Protein AF-A0A7D9IQH2-F1 (afdb_monomer_lite)

Radius of gyration: 30.96 Å; chains: 1; bounding box: 76×68×111 Å

InterPro domains:
  IPR027954 Transcobalamin-like, C-terminal domain [PF14478] (59-134)
  IPR027954 Transcobalamin-like, C-terminal domain [PF14478] (191-266)
  IPR051588 Eukaryotic Cobalamin Transport [PTHR10559] (145-266)

Structure (mmCIF, N/CA/C/O backbone):
data_AF-A0A7D9IQH2-F1
#
_entry.id   AF-A0A7D9IQH2-F1
#
loop_
_atom_site.group_PDB
_atom_site.id
_atom_site.type_symbol
_atom_site.label_atom_id
_atom_site.label_alt_id
_atom_site.label_comp_id
_atom_site.label_asym_id
_atom_site.label_entity_id
_atom_site.label_seq_id
_atom_site.pdbx_PDB_ins_code
_atom_site.Cartn_x
_atom_site.Cartn_y
_atom_site.Cartn_z
_atom_site.occupancy
_atom_site.B_iso_or_equiv
_atom_site.auth_seq_id
_atom_site.auth_comp_id
_atom_site.auth_asym_id
_atom_site.auth_atom_id
_atom_site.pdbx_PDB_model_num
ATOM 1 N N . MET A 1 1 ? 39.995 43.376 73.981 1.00 44.28 1 MET A N 1
ATOM 2 C CA . MET A 1 1 ? 39.289 42.093 73.778 1.00 44.28 1 MET A CA 1
ATOM 3 C C . MET A 1 1 ? 38.098 42.362 72.863 1.00 44.28 1 MET A C 1
ATOM 5 O O . MET A 1 1 ? 37.249 43.165 73.225 1.00 44.28 1 MET A O 1
ATOM 9 N N . ALA A 1 2 ? 38.144 41.826 71.637 1.00 37.28 2 ALA A N 1
ATOM 10 C CA . ALA A 1 2 ? 37.162 41.983 70.547 1.00 37.28 2 ALA A CA 1
ATOM 11 C C . ALA A 1 2 ? 35.826 41.285 70.897 1.00 37.28 2 ALA A C 1
ATOM 13 O O . ALA A 1 2 ? 35.859 40.280 71.597 1.00 37.28 2 ALA A O 1
ATOM 14 N N . LYS A 1 3 ? 34.634 41.872 70.689 1.00 41.22 3 LYS A N 1
ATOM 15 C CA . LYS A 1 3 ? 33.824 42.106 69.461 1.00 41.22 3 LYS A CA 1
ATOM 16 C C . LYS A 1 3 ? 33.325 40.842 68.719 1.00 41.22 3 LYS A C 1
ATOM 18 O O . LYS A 1 3 ? 34.109 40.172 68.069 1.00 41.22 3 LYS A O 1
ATOM 23 N N . SER A 1 4 ? 32.002 40.630 68.849 1.00 44.22 4 SER A N 1
ATOM 24 C CA . SER A 1 4 ? 30.951 40.201 67.888 1.00 44.22 4 SER A CA 1
ATOM 25 C C . SER A 1 4 ? 31.211 39.149 66.800 1.00 44.22 4 SER A C 1
ATOM 27 O O . SER A 1 4 ? 32.075 39.366 65.965 1.00 44.22 4 SER A O 1
ATOM 29 N N . GLU A 1 5 ? 30.310 38.151 66.746 1.00 37.28 5 GLU A N 1
ATOM 30 C CA . GLU A 1 5 ? 29.741 37.376 65.604 1.00 37.28 5 GLU A CA 1
ATOM 31 C C . GLU A 1 5 ? 29.365 35.980 66.161 1.00 37.28 5 GLU A C 1
ATOM 33 O O . GLU A 1 5 ? 30.157 35.359 66.852 1.00 37.28 5 GLU A O 1
ATOM 38 N N . ASN A 1 6 ? 28.149 35.439 66.074 1.00 41.62 6 ASN A N 1
ATOM 39 C CA . ASN A 1 6 ? 27.449 35.064 64.855 1.00 41.62 6 ASN A CA 1
ATOM 40 C C . ASN A 1 6 ? 25.979 34.737 65.173 1.00 41.62 6 ASN A C 1
ATOM 42 O O . ASN A 1 6 ? 25.667 33.723 65.798 1.00 41.62 6 ASN A O 1
ATOM 46 N N . ALA A 1 7 ? 25.070 35.573 64.679 1.00 44.59 7 ALA A N 1
ATOM 47 C CA . ALA A 1 7 ? 23.660 35.254 64.508 1.00 44.59 7 ALA A CA 1
ATOM 48 C C . ALA A 1 7 ? 23.471 34.735 63.075 1.00 44.59 7 ALA A C 1
ATOM 50 O O . ALA A 1 7 ? 23.099 35.499 62.192 1.00 44.59 7 ALA A O 1
ATOM 51 N N . PHE A 1 8 ? 23.806 33.466 62.811 1.00 39.75 8 PHE A N 1
ATOM 52 C CA . PHE A 1 8 ? 23.664 32.892 61.461 1.00 39.75 8 PHE A CA 1
ATOM 53 C C . PHE A 1 8 ? 23.517 31.360 61.425 1.00 39.75 8 PHE A C 1
ATOM 55 O O . PHE A 1 8 ? 24.049 30.705 60.538 1.00 39.75 8 PHE A O 1
ATOM 62 N N . GLN A 1 9 ? 22.796 30.761 62.380 1.00 41.97 9 GLN A N 1
ATOM 63 C CA . GLN A 1 9 ? 22.541 29.305 62.370 1.00 41.97 9 GLN A CA 1
ATOM 64 C C . GLN A 1 9 ? 21.083 28.905 62.665 1.00 41.97 9 GLN A C 1
ATOM 66 O O . GLN A 1 9 ? 20.793 27.751 62.940 1.00 41.97 9 GLN A O 1
ATOM 71 N N . PHE A 1 10 ? 20.127 29.838 62.560 1.00 40.41 10 PHE A N 1
ATOM 72 C CA . PHE A 1 10 ? 18.703 29.570 62.840 1.00 40.41 10 PHE A CA 1
ATOM 73 C C . PHE A 1 10 ? 17.799 29.513 61.596 1.00 40.41 10 PHE A C 1
ATOM 75 O O . PHE A 1 10 ? 16.581 29.668 61.692 1.00 40.41 10 PHE A O 1
ATOM 82 N N . ARG A 1 11 ? 18.365 29.304 60.399 1.00 44.88 11 ARG A N 1
ATOM 83 C CA . ARG A 1 11 ? 17.590 29.296 59.144 1.00 44.88 11 ARG A CA 1
ATOM 84 C C . ARG A 1 11 ? 18.019 28.203 58.157 1.00 44.88 11 ARG A C 1
ATOM 86 O O . ARG A 1 11 ? 18.013 28.438 56.955 1.00 44.88 11 ARG A O 1
ATOM 93 N N . GLN A 1 12 ? 18.372 27.014 58.653 1.00 38.72 12 GLN A N 1
ATOM 94 C CA . GLN A 1 12 ? 18.725 25.877 57.788 1.00 38.72 12 GLN A CA 1
ATOM 95 C C . GLN A 1 12 ? 18.122 24.524 58.217 1.00 38.72 12 GLN A C 1
ATOM 97 O O . GLN A 1 12 ? 18.611 23.485 57.803 1.00 38.72 12 GLN A O 1
ATOM 102 N N . GLU A 1 13 ? 17.020 24.515 58.980 1.00 41.81 13 GLU A N 1
ATOM 103 C CA . GLU A 1 13 ? 16.331 23.263 59.375 1.00 41.81 13 GLU A CA 1
ATOM 104 C C . GLU A 1 13 ? 14.818 23.229 59.068 1.00 41.81 13 GLU A C 1
ATOM 106 O O . GLU A 1 13 ? 14.126 22.276 59.408 1.00 41.81 13 GLU A O 1
ATOM 111 N N . ARG A 1 14 ? 14.273 24.222 58.346 1.00 42.12 14 ARG A N 1
ATOM 112 C CA . ARG A 1 14 ? 12.865 24.216 57.874 1.00 42.12 14 ARG A CA 1
ATOM 113 C C . ARG A 1 14 ? 12.694 24.131 56.352 1.00 42.12 14 ARG A C 1
ATOM 115 O O . ARG A 1 14 ? 11.636 24.470 55.839 1.00 42.12 14 ARG A O 1
ATOM 122 N N . SER A 1 15 ? 13.712 23.655 55.632 1.00 46.00 15 SER A N 1
ATOM 123 C CA . SER A 1 15 ? 13.652 23.451 54.171 1.00 46.00 15 SER A CA 1
ATOM 124 C C . SER A 1 15 ? 13.624 21.977 53.741 1.00 46.00 15 SER A C 1
ATOM 126 O O . SER A 1 15 ? 13.493 21.709 52.556 1.00 46.00 15 SER A O 1
ATOM 128 N N . LEU A 1 16 ? 13.731 21.015 54.664 1.00 44.81 16 LEU A N 1
ATOM 129 C CA . LEU A 1 16 ? 13.866 19.582 54.335 1.00 44.81 16 LEU A CA 1
ATOM 130 C C . LEU A 1 16 ? 12.646 18.724 54.719 1.00 44.81 16 LEU A C 1
ATOM 132 O O . LEU A 1 16 ? 12.705 17.500 54.664 1.00 44.81 16 LEU A O 1
ATOM 136 N N . ALA A 1 17 ? 11.520 19.356 55.068 1.00 47.72 17 ALA A N 1
ATOM 137 C CA . ALA A 1 17 ? 10.265 18.674 55.410 1.00 47.72 17 ALA A CA 1
ATOM 138 C C . ALA A 1 17 ? 9.058 19.139 54.567 1.00 47.72 17 ALA A C 1
ATOM 140 O O . ALA A 1 17 ? 7.918 18.972 54.985 1.00 47.72 17 ALA A O 1
ATOM 141 N N . SER A 1 18 ? 9.295 19.724 53.386 1.00 46.41 18 SER A N 1
ATOM 142 C CA . SER A 1 18 ? 8.233 20.151 52.451 1.00 46.41 18 SER A CA 1
ATOM 143 C C . SER A 1 18 ? 8.466 19.684 51.006 1.00 46.41 18 SER A C 1
ATOM 145 O O . SER A 1 18 ? 7.825 20.177 50.082 1.00 46.41 18 SER A O 1
ATOM 147 N N . GLU A 1 19 ? 9.358 18.717 50.797 1.00 46.12 19 GLU A N 1
ATOM 148 C CA . GLU A 1 19 ? 9.698 18.184 49.471 1.00 46.12 19 GLU A CA 1
ATOM 149 C C . GLU A 1 19 ? 9.591 16.652 49.470 1.00 46.12 19 GLU A C 1
ATOM 151 O O . GLU A 1 19 ? 10.491 15.930 49.054 1.00 46.12 19 GLU A O 1
ATOM 156 N N . LYS A 1 20 ? 8.490 16.136 50.033 1.00 45.53 20 LYS A N 1
ATOM 157 C CA . LYS A 1 20 ? 8.172 14.699 50.017 1.00 45.53 20 LYS A CA 1
ATOM 158 C C . LYS A 1 20 ? 6.761 14.332 49.558 1.00 45.53 20 LYS A C 1
ATOM 160 O O . LYS A 1 20 ? 6.502 13.147 49.428 1.00 45.53 20 LYS A O 1
ATOM 165 N N . ASP A 1 21 ? 5.907 15.298 49.212 1.00 46.19 21 ASP A N 1
ATOM 166 C CA . ASP A 1 21 ? 4.509 15.025 48.822 1.00 46.19 21 ASP A CA 1
ATOM 167 C C . ASP A 1 21 ? 4.052 15.790 47.564 1.00 46.19 21 ASP A C 1
ATOM 169 O O . ASP A 1 21 ? 2.903 16.212 47.442 1.00 46.19 21 ASP A O 1
ATOM 173 N N . PHE A 1 22 ? 4.945 15.964 46.583 1.00 46.47 22 PHE A N 1
ATOM 174 C CA . PHE A 1 22 ? 4.561 16.459 45.252 1.00 46.47 22 PHE A CA 1
ATOM 175 C C . PHE A 1 22 ? 5.116 15.606 44.103 1.00 46.47 22 PHE A C 1
ATOM 177 O O . PHE A 1 22 ? 5.412 16.098 43.022 1.00 46.47 22 PHE A O 1
ATOM 184 N N . THR A 1 23 ? 5.192 14.288 44.283 1.00 49.34 23 THR A N 1
ATOM 185 C CA . THR A 1 23 ? 5.115 13.349 43.153 1.00 49.34 23 THR A CA 1
ATOM 186 C C . THR A 1 23 ? 3.658 12.939 42.984 1.00 49.34 23 THR A C 1
ATOM 188 O O . THR A 1 23 ? 3.245 11.811 43.235 1.00 49.34 23 THR A O 1
ATOM 191 N N . ARG A 1 24 ? 2.850 13.923 42.569 1.00 46.97 24 ARG A N 1
ATOM 192 C CA . ARG A 1 24 ? 1.512 13.720 42.014 1.00 46.97 24 ARG A CA 1
ATOM 193 C C . ARG A 1 24 ? 1.624 12.602 40.980 1.00 46.97 24 ARG A C 1
ATOM 195 O O . ARG A 1 24 ? 2.337 12.771 39.994 1.00 46.97 24 ARG A O 1
ATOM 202 N N . GLY A 1 25 ? 0.984 11.469 41.267 1.00 46.41 25 GLY A N 1
ATOM 203 C CA . GLY A 1 25 ? 1.066 10.243 40.484 1.00 46.41 25 GLY A CA 1
ATOM 204 C C . GLY A 1 25 ? 0.942 10.530 38.996 1.00 46.41 25 GLY A C 1
ATOM 205 O O . GLY A 1 25 ? -0.143 10.823 38.494 1.00 46.41 25 GLY A O 1
ATOM 206 N N . VAL A 1 26 ? 2.068 10.457 38.290 1.00 51.50 26 VAL A N 1
ATOM 207 C CA . VAL A 1 26 ? 2.051 10.290 36.846 1.00 51.50 26 VAL A CA 1
ATOM 208 C C . VAL A 1 26 ? 1.492 8.891 36.669 1.00 51.50 26 VAL A C 1
ATOM 210 O O . VAL A 1 26 ? 2.203 7.911 36.883 1.00 51.50 26 VAL A O 1
ATOM 213 N N . ASN A 1 27 ? 0.187 8.804 36.404 1.00 55.56 27 ASN A N 1
ATOM 214 C CA . ASN A 1 27 ? -0.446 7.588 35.919 1.00 55.56 27 ASN A CA 1
ATOM 215 C C . ASN A 1 27 ? 0.385 7.144 34.717 1.00 55.56 27 ASN A C 1
ATOM 217 O O . ASN A 1 27 ? 0.272 7.716 33.635 1.00 55.56 27 ASN A O 1
ATOM 221 N N . SER A 1 28 ? 1.289 6.190 34.938 1.00 62.97 28 SER A N 1
ATOM 222 C CA . SER A 1 28 ? 2.002 5.524 33.865 1.00 62.97 28 SER A CA 1
ATOM 223 C C . SER A 1 28 ? 0.922 4.829 33.057 1.00 62.97 28 SER A C 1
ATOM 225 O O . SER A 1 28 ? 0.328 3.853 33.515 1.00 62.97 28 SER A O 1
ATOM 227 N N . THR A 1 29 ? 0.565 5.412 31.914 1.00 79.50 29 THR A N 1
ATOM 228 C CA . THR A 1 29 ? -0.426 4.813 31.034 1.00 79.50 29 THR A CA 1
ATOM 229 C C . THR A 1 29 ? 0.142 3.475 30.594 1.00 79.50 29 THR A C 1
ATOM 231 O O . THR A 1 29 ? 1.152 3.437 29.890 1.00 79.50 29 THR A O 1
ATOM 234 N N . ALA A 1 30 ? -0.462 2.384 31.068 1.00 93.06 30 ALA A N 1
ATOM 235 C CA . ALA A 1 30 ? -0.021 1.039 30.731 1.00 93.06 30 ALA A CA 1
ATOM 236 C C . ALA A 1 30 ? 0.066 0.907 29.206 1.00 93.06 30 ALA A C 1
ATOM 238 O O . ALA A 1 30 ? -0.854 1.321 28.502 1.00 93.06 30 ALA A O 1
ATOM 239 N N . LEU A 1 31 ? 1.175 0.375 28.697 1.00 96.75 31 LEU A N 1
ATOM 240 C CA . LEU A 1 31 ? 1.322 0.099 27.273 1.00 96.75 31 LEU A CA 1
ATOM 241 C C . LEU A 1 31 ? 0.683 -1.250 26.943 1.00 96.75 31 LEU A C 1
ATOM 243 O O . LEU A 1 31 ? 0.743 -2.187 27.739 1.00 96.75 31 LEU A O 1
ATOM 247 N N . ILE A 1 32 ? 0.101 -1.341 25.755 1.00 97.81 32 ILE A N 1
ATOM 248 C CA . ILE A 1 32 ? -0.481 -2.555 25.193 1.00 97.81 32 ILE A CA 1
ATOM 249 C C . ILE A 1 32 ? 0.140 -2.820 23.821 1.00 97.81 32 ILE A C 1
ATOM 251 O O . ILE A 1 32 ? 0.474 -1.880 23.103 1.00 97.81 32 ILE A O 1
ATOM 255 N N . SER A 1 33 ? 0.290 -4.091 23.465 1.00 98.12 33 SER A N 1
ATOM 256 C CA . SER A 1 33 ? 0.728 -4.544 22.145 1.00 98.12 33 SER A CA 1
ATOM 257 C C . SER A 1 33 ? -0.453 -5.146 21.392 1.00 98.12 33 SER A C 1
ATOM 259 O O . SER A 1 33 ? -1.168 -5.976 21.947 1.00 98.12 33 SER A O 1
ATOM 261 N N . VAL A 1 34 ? -0.667 -4.724 20.149 1.00 98.50 34 VAL A N 1
ATOM 262 C CA . VAL A 1 34 ? -1.773 -5.164 19.285 1.00 98.50 34 VAL A CA 1
ATOM 263 C C . VAL A 1 34 ? -1.201 -5.579 17.935 1.00 98.50 34 VAL A C 1
ATOM 265 O O . VAL A 1 34 ? -0.335 -4.891 17.390 1.00 98.50 34 VAL A O 1
ATOM 268 N N . SER A 1 35 ? -1.686 -6.692 17.385 1.00 98.38 35 SER A N 1
ATOM 269 C CA . SER A 1 35 ? -1.325 -7.139 16.036 1.00 98.38 35 SER A CA 1
ATOM 270 C C . SER A 1 35 ? -2.340 -6.614 15.025 1.00 98.38 35 SER A C 1
ATOM 272 O O . SER A 1 35 ? -3.534 -6.857 15.178 1.00 98.38 35 SER A O 1
ATOM 274 N N . ILE A 1 36 ? -1.894 -5.898 13.995 1.00 98.31 36 ILE A N 1
ATOM 275 C CA . ILE A 1 36 ? -2.744 -5.397 12.914 1.00 98.31 36 ILE A CA 1
ATOM 276 C C . ILE A 1 36 ? -2.498 -6.238 11.665 1.00 98.31 36 ILE A C 1
ATOM 278 O O . ILE A 1 36 ? -1.353 -6.475 11.282 1.00 98.31 36 ILE A O 1
ATOM 282 N N . GLN A 1 37 ? -3.582 -6.682 11.037 1.00 97.38 37 GLN A N 1
ATOM 283 C CA . GLN A 1 37 ? -3.588 -7.552 9.865 1.00 97.38 37 GLN A CA 1
ATOM 284 C C . GLN A 1 37 ? -4.471 -6.957 8.770 1.00 97.38 37 GLN A C 1
ATOM 286 O O . GLN A 1 37 ? -5.525 -6.386 9.063 1.00 97.38 37 GLN A O 1
ATOM 291 N N . LEU A 1 38 ? -4.071 -7.142 7.513 1.00 95.62 38 LEU A N 1
ATOM 292 C CA . LEU A 1 38 ? -4.911 -6.873 6.347 1.00 95.62 38 LEU A CA 1
ATOM 293 C C . LEU A 1 38 ? -5.319 -8.192 5.698 1.00 95.62 38 LEU A C 1
ATOM 295 O O . LEU A 1 38 ? -4.519 -9.122 5.630 1.00 95.62 38 LEU A O 1
ATOM 299 N N . ARG A 1 39 ? -6.549 -8.253 5.194 1.00 94.06 39 ARG A N 1
ATOM 300 C CA . ARG A 1 39 ? -7.052 -9.370 4.394 1.00 94.06 39 ARG A CA 1
ATOM 301 C C . ARG A 1 39 ? -7.836 -8.844 3.203 1.00 94.06 39 ARG A C 1
ATOM 303 O O . ARG A 1 39 ? -8.631 -7.920 3.353 1.00 94.06 39 ARG A O 1
ATOM 310 N N . PHE A 1 40 ? -7.645 -9.468 2.049 1.00 92.06 40 PHE A N 1
ATOM 311 C CA . PHE A 1 40 ? -8.340 -9.121 0.814 1.00 92.06 40 PHE A CA 1
ATOM 312 C C . PHE A 1 40 ? -8.981 -10.381 0.241 1.00 92.06 40 PHE A C 1
ATOM 314 O O . PHE A 1 40 ? -8.282 -11.370 0.042 1.00 92.06 40 PHE A O 1
ATOM 321 N N . THR A 1 41 ? -10.294 -10.371 0.009 1.00 87.06 41 THR A N 1
ATOM 322 C CA . THR A 1 41 ? -11.016 -11.560 -0.487 1.00 87.06 41 THR A CA 1
ATOM 323 C C . THR A 1 41 ? -11.103 -11.635 -2.015 1.00 87.06 41 THR A C 1
ATOM 325 O O . THR A 1 41 ? -11.667 -12.584 -2.545 1.00 87.06 41 THR A O 1
ATOM 328 N N . ASP A 1 42 ? -10.633 -10.616 -2.734 1.00 79.81 42 ASP A N 1
ATOM 329 C CA . ASP A 1 42 ? -10.672 -10.518 -4.200 1.00 79.81 42 ASP A CA 1
ATOM 330 C C . ASP A 1 42 ? -9.310 -10.748 -4.875 1.00 79.81 42 ASP A C 1
ATOM 332 O O . ASP A 1 42 ? -9.240 -10.815 -6.102 1.00 79.81 42 ASP A O 1
ATOM 336 N N . PHE A 1 43 ? -8.238 -10.915 -4.098 1.00 75.25 43 PHE A N 1
ATOM 337 C CA . PHE A 1 43 ? -6.911 -11.249 -4.613 1.00 75.25 43 PHE A CA 1
ATOM 338 C C . PHE A 1 43 ? -6.666 -12.755 -4.536 1.00 75.25 43 PHE A C 1
ATOM 340 O O . PHE A 1 43 ? -7.138 -13.442 -3.632 1.00 75.25 43 PHE A O 1
ATOM 347 N N . THR A 1 44 ? -5.867 -13.279 -5.468 1.00 69.31 44 THR A N 1
ATOM 348 C CA . THR A 1 44 ? -5.538 -14.713 -5.537 1.00 69.31 44 THR A CA 1
ATOM 349 C C . THR A 1 44 ? -4.749 -15.217 -4.327 1.00 69.31 44 THR A C 1
ATOM 351 O O . THR A 1 44 ? -4.626 -16.425 -4.138 1.00 69.31 44 THR A O 1
ATOM 354 N N . ASN A 1 45 ? -4.192 -14.311 -3.522 1.00 69.25 45 ASN A N 1
ATOM 355 C CA . ASN A 1 45 ? -3.448 -14.629 -2.317 1.00 69.25 45 ASN A CA 1
ATOM 356 C C . ASN A 1 45 ? -3.963 -13.754 -1.160 1.00 69.25 45 ASN A C 1
ATOM 358 O O . ASN A 1 45 ? -3.680 -12.565 -1.087 1.00 69.25 45 ASN A O 1
ATOM 362 N N . GLU A 1 46 ? -4.765 -14.328 -0.262 1.00 66.19 46 GLU A N 1
ATOM 363 C CA . GLU A 1 46 ? -5.484 -13.547 0.760 1.00 66.19 46 GLU A CA 1
ATOM 364 C C . GLU A 1 46 ? -4.585 -13.025 1.905 1.00 66.19 46 GLU A C 1
ATOM 366 O O . GLU A 1 46 ? -5.027 -12.176 2.680 1.00 66.19 46 GLU A O 1
ATOM 371 N N . ASN A 1 47 ? -3.333 -13.500 2.015 1.00 65.31 47 ASN A N 1
ATOM 372 C CA . ASN A 1 47 ? -2.428 -13.248 3.151 1.00 65.31 47 ASN A CA 1
ATOM 373 C C . ASN A 1 47 ? -1.043 -12.722 2.728 1.00 65.31 47 ASN A C 1
ATOM 375 O O . ASN A 1 47 ? -0.019 -13.150 3.260 1.00 65.31 47 ASN A O 1
ATOM 379 N N . VAL A 1 48 ? -0.984 -11.815 1.751 1.00 78.44 48 VAL A N 1
ATOM 380 C CA . VAL A 1 48 ? 0.313 -11.363 1.204 1.00 78.44 48 VAL A CA 1
ATOM 381 C C . VAL A 1 48 ? 0.986 -10.270 2.025 1.00 78.44 48 VAL A C 1
ATOM 383 O O . VAL A 1 48 ? 2.197 -10.086 1.939 1.00 78.44 48 VAL A O 1
ATOM 386 N N . ILE A 1 49 ? 0.218 -9.540 2.835 1.00 90.56 49 ILE A N 1
ATOM 387 C CA . ILE A 1 49 ? 0.734 -8.406 3.600 1.00 90.56 49 ILE A CA 1
ATOM 388 C C . ILE A 1 49 ? 1.117 -8.866 5.007 1.00 90.56 49 ILE A C 1
ATOM 390 O O . ILE A 1 49 ? 0.245 -9.327 5.748 1.00 90.56 49 ILE A O 1
ATOM 394 N N . PRO A 1 50 ? 2.388 -8.709 5.423 1.00 92.06 50 PRO A N 1
ATOM 395 C CA . PRO A 1 50 ? 2.802 -9.072 6.770 1.00 92.06 50 PRO A CA 1
ATOM 396 C C . PRO A 1 50 ? 2.017 -8.303 7.838 1.00 92.06 50 PRO A C 1
ATOM 398 O O . PRO A 1 50 ? 1.806 -7.088 7.725 1.00 92.06 50 PRO A O 1
ATOM 401 N N . ALA A 1 51 ? 1.620 -9.013 8.894 1.00 95.12 51 ALA A N 1
ATOM 402 C CA . ALA A 1 51 ? 1.057 -8.404 10.092 1.00 95.12 51 ALA A CA 1
ATOM 403 C C . ALA A 1 51 ? 2.076 -7.458 10.747 1.00 95.12 51 ALA A C 1
ATOM 405 O O . ALA A 1 51 ? 3.280 -7.724 10.733 1.00 95.12 51 ALA A O 1
ATOM 406 N N . VAL A 1 52 ? 1.592 -6.379 11.356 1.00 95.81 52 VAL A N 1
ATOM 407 C CA . VAL A 1 52 ? 2.425 -5.417 12.087 1.00 95.81 52 VAL A CA 1
ATOM 408 C C . VAL A 1 52 ? 2.028 -5.434 13.556 1.00 95.81 52 VAL A C 1
ATOM 410 O O . VAL A 1 52 ? 0.848 -5.348 13.876 1.00 95.81 52 VAL A O 1
ATOM 413 N N . ASN A 1 53 ? 3.004 -5.527 14.458 1.00 97.44 53 ASN A N 1
ATOM 414 C CA . ASN A 1 53 ? 2.758 -5.447 15.897 1.00 97.44 53 ASN A CA 1
ATOM 415 C C . ASN A 1 53 ? 3.088 -4.036 16.388 1.00 97.44 53 ASN A C 1
ATOM 417 O O . ASN A 1 53 ? 4.215 -3.567 16.226 1.00 97.44 53 ASN A O 1
ATOM 421 N N . ILE A 1 54 ? 2.108 -3.365 16.988 1.00 98.06 54 ILE A N 1
ATOM 422 C CA . ILE A 1 54 ? 2.231 -1.989 17.471 1.00 98.06 54 ILE A CA 1
ATOM 423 C C . ILE A 1 54 ? 2.057 -1.965 18.982 1.00 98.06 54 ILE A C 1
ATOM 425 O O . ILE A 1 54 ? 1.079 -2.493 19.507 1.00 98.06 54 ILE A O 1
ATOM 429 N N . THR A 1 55 ? 2.981 -1.289 19.663 1.00 97.88 55 THR A N 1
ATOM 430 C CA . THR A 1 55 ? 2.885 -0.998 21.094 1.00 97.88 55 THR A CA 1
ATOM 431 C C . THR A 1 55 ? 2.450 0.450 21.286 1.00 97.88 55 THR A C 1
ATOM 433 O O . THR A 1 55 ? 3.146 1.359 20.839 1.00 97.88 55 THR A O 1
ATOM 436 N N . ALA A 1 56 ? 1.331 0.673 21.972 1.00 97.19 56 ALA A N 1
ATOM 437 C CA . ALA A 1 56 ? 0.786 2.003 22.239 1.00 97.19 56 ALA A CA 1
ATOM 438 C C . ALA A 1 56 ? 0.172 2.091 23.644 1.00 97.19 56 ALA A C 1
ATOM 440 O O . ALA A 1 56 ? 0.072 1.097 24.359 1.00 97.19 56 ALA A O 1
ATOM 441 N N . ALA A 1 57 ? -0.230 3.290 24.061 1.00 97.31 57 ALA A N 1
ATOM 442 C CA . ALA A 1 57 ? -0.898 3.499 25.342 1.00 97.31 57 ALA A CA 1
ATOM 443 C C . ALA A 1 57 ? -2.255 2.775 25.402 1.00 97.31 57 ALA A C 1
ATOM 445 O O . ALA A 1 57 ? -2.996 2.747 24.418 1.00 97.31 57 ALA A O 1
ATOM 446 N N . ASN A 1 58 ? -2.618 2.234 26.564 1.00 96.88 58 ASN A N 1
ATOM 447 C CA . ASN A 1 58 ? -3.960 1.713 26.792 1.00 96.88 58 ASN A CA 1
ATOM 448 C C . ASN A 1 58 ? -5.004 2.820 26.550 1.00 96.88 58 ASN A C 1
ATOM 450 O O . ASN A 1 58 ? -4.787 3.974 26.924 1.00 96.88 58 ASN A O 1
ATOM 454 N N . GLY A 1 59 ? -6.119 2.472 25.907 1.00 96.94 59 GLY A N 1
ATOM 455 C CA . GLY A 1 59 ? -7.114 3.431 25.417 1.00 96.94 59 GLY A CA 1
ATOM 456 C C . GLY A 1 59 ? -6.885 3.920 23.980 1.00 96.94 59 GLY A C 1
ATOM 457 O O . GLY A 1 59 ? -7.714 4.670 23.472 1.00 96.94 59 GLY A O 1
ATOM 458 N N . THR A 1 60 ? -5.803 3.498 23.313 1.00 98.19 60 THR A N 1
ATOM 459 C CA . THR A 1 60 ? -5.576 3.774 21.880 1.00 98.19 60 THR A CA 1
ATOM 460 C C . THR A 1 60 ? -6.648 3.089 21.025 1.00 98.19 60 THR A C 1
ATOM 462 O O . THR A 1 60 ? -6.952 1.914 21.227 1.00 98.19 60 THR A O 1
ATOM 465 N N . THR A 1 61 ? -7.215 3.806 20.053 1.00 98.56 61 THR A N 1
ATOM 466 C CA . THR A 1 61 ? -8.284 3.291 19.180 1.00 98.56 61 THR A CA 1
ATOM 467 C C . THR A 1 61 ? -7.728 2.477 18.009 1.00 98.56 61 THR A C 1
ATOM 469 O O . THR A 1 61 ? -6.571 2.636 17.609 1.00 98.56 61 THR A O 1
ATOM 472 N N . ALA A 1 62 ? -8.555 1.634 17.387 1.00 98.56 62 ALA A N 1
ATOM 473 C CA . ALA A 1 62 ? -8.176 0.881 16.191 1.00 98.56 62 ALA A CA 1
ATOM 474 C C . ALA A 1 62 ? -7.737 1.795 15.034 1.00 98.56 62 ALA A C 1
ATOM 476 O O . ALA A 1 62 ? -6.814 1.453 14.295 1.00 98.56 62 ALA A O 1
ATOM 477 N N . PHE A 1 63 ? -8.338 2.983 14.906 1.00 98.62 63 PHE A N 1
ATOM 478 C CA . PHE A 1 63 ? -7.915 3.992 13.933 1.00 98.62 63 PHE A CA 1
ATOM 479 C C . PHE A 1 63 ? -6.484 4.490 14.186 1.00 98.62 63 PHE A C 1
ATOM 481 O O . PHE A 1 63 ? -5.694 4.642 13.254 1.00 98.62 63 PHE A O 1
ATOM 488 N N . GLN A 1 64 ? -6.122 4.724 15.447 1.00 98.44 64 GLN A N 1
ATOM 489 C CA . GLN A 1 64 ? -4.772 5.149 15.823 1.00 98.44 64 GLN A CA 1
ATOM 490 C C . GLN A 1 64 ? -3.746 4.022 15.648 1.00 98.44 64 GLN A C 1
ATOM 492 O O . GLN A 1 64 ? -2.631 4.284 15.197 1.00 98.44 64 GLN A O 1
ATOM 497 N N . PHE A 1 65 ? -4.114 2.773 15.948 1.00 98.56 65 PHE A N 1
ATOM 498 C CA . PHE A 1 65 ? -3.272 1.610 15.653 1.00 98.56 65 PHE A CA 1
ATOM 499 C C . PHE A 1 65 ? -3.019 1.449 14.152 1.00 98.56 65 PHE A C 1
ATOM 501 O O . PHE A 1 65 ? -1.879 1.215 13.758 1.00 98.56 65 PHE A O 1
ATOM 508 N N . LEU A 1 66 ? -4.039 1.640 13.309 1.00 98.44 66 LEU A N 1
ATOM 509 C CA . LEU A 1 66 ? -3.882 1.604 11.852 1.00 98.44 66 LEU A CA 1
ATOM 510 C C . LEU A 1 66 ? -2.928 2.704 11.354 1.00 98.44 66 LEU A C 1
ATOM 512 O O . LEU A 1 66 ? -2.038 2.428 10.552 1.00 98.44 66 LEU A O 1
ATOM 516 N N . GLN A 1 67 ? -3.048 3.930 11.875 1.00 98.00 67 GLN A N 1
ATOM 517 C CA . GLN A 1 67 ? -2.121 5.023 11.552 1.00 98.00 67 GLN A CA 1
ATOM 518 C C . GLN A 1 67 ? -0.676 4.712 11.965 1.00 98.00 67 GLN A C 1
ATOM 520 O O . GLN A 1 67 ? 0.253 5.013 11.220 1.00 98.00 67 GLN A O 1
ATOM 525 N N . GLN A 1 68 ? -0.469 4.091 13.128 1.00 97.75 68 GLN A N 1
ATOM 526 C CA . GLN A 1 68 ? 0.863 3.674 13.578 1.00 97.75 68 GLN A CA 1
ATOM 527 C C . GLN A 1 68 ? 1.411 2.504 12.750 1.00 97.75 68 GLN A C 1
ATOM 529 O O . GLN A 1 68 ? 2.592 2.498 12.407 1.00 97.75 68 GLN A O 1
ATOM 534 N N . ALA A 1 69 ? 0.566 1.549 12.351 1.00 97.25 69 ALA A N 1
ATOM 535 C CA . ALA A 1 69 ? 0.950 0.479 11.432 1.00 97.25 69 ALA A CA 1
ATOM 536 C C . ALA A 1 69 ? 1.450 1.039 10.091 1.00 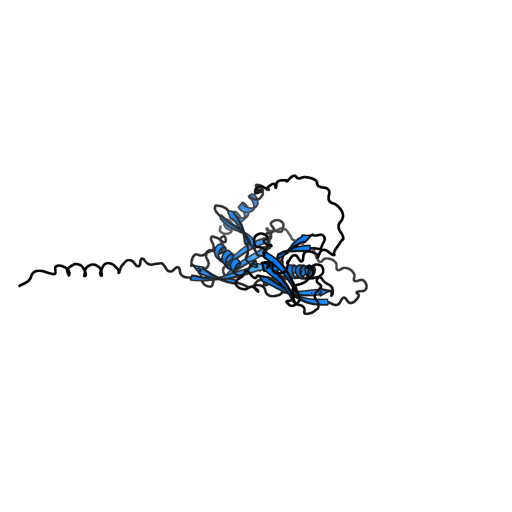97.25 69 ALA A C 1
ATOM 538 O O . ALA A 1 69 ? 2.465 0.574 9.569 1.00 97.25 69 ALA A O 1
ATOM 539 N N . ALA A 1 70 ? 0.818 2.105 9.590 1.00 96.19 70 ALA A N 1
ATOM 540 C CA . ALA A 1 70 ? 1.219 2.796 8.365 1.00 96.19 70 ALA A CA 1
ATOM 541 C C . ALA A 1 70 ? 2.600 3.468 8.434 1.00 96.19 70 ALA A C 1
ATOM 543 O O . ALA A 1 70 ? 3.179 3.764 7.392 1.00 96.19 70 ALA A O 1
ATOM 544 N N . GLN A 1 71 ? 3.142 3.699 9.635 1.00 94.25 71 GLN A N 1
ATOM 545 C CA . GLN A 1 71 ? 4.510 4.199 9.827 1.00 94.25 71 GLN A CA 1
ATOM 546 C C . GLN A 1 71 ? 5.555 3.082 9.713 1.00 94.25 71 GLN A C 1
ATOM 548 O O . GLN A 1 71 ? 6.722 3.354 9.440 1.00 94.25 71 GLN A O 1
ATOM 553 N N . GLN A 1 72 ? 5.153 1.825 9.916 1.00 93.19 72 GLN A N 1
ATOM 554 C CA . GLN A 1 72 ? 6.037 0.664 9.794 1.00 93.19 72 GLN A CA 1
ATOM 555 C C . GLN A 1 72 ? 5.922 -0.008 8.428 1.00 93.19 72 GLN A C 1
ATOM 557 O O . GLN A 1 72 ? 6.918 -0.512 7.915 1.00 93.19 72 GLN A O 1
ATOM 562 N N . ASN A 1 73 ? 4.726 -0.007 7.836 1.00 93.88 73 ASN A N 1
ATOM 563 C CA . ASN A 1 73 ? 4.460 -0.621 6.545 1.00 93.88 73 ASN A CA 1
ATOM 564 C C . ASN A 1 73 ? 3.543 0.269 5.687 1.00 93.88 73 ASN A C 1
ATOM 566 O O . ASN A 1 73 ? 2.393 0.488 6.075 1.00 93.88 73 ASN A O 1
ATOM 570 N N . PRO A 1 74 ? 3.999 0.734 4.506 1.00 93.31 74 PRO A N 1
ATOM 571 C CA . PRO A 1 74 ? 3.229 1.642 3.651 1.00 93.31 74 PRO A CA 1
ATOM 572 C C . PRO A 1 74 ? 1.885 1.064 3.200 1.00 93.31 74 PRO A C 1
ATOM 574 O O . PRO A 1 74 ? 0.940 1.812 2.986 1.00 93.31 74 PRO A O 1
ATOM 577 N N . CYS A 1 75 ? 1.745 -0.260 3.130 1.00 94.19 75 CYS A N 1
ATOM 578 C CA . CYS A 1 75 ? 0.479 -0.893 2.769 1.00 94.19 75 CYS A CA 1
ATOM 579 C C . CYS A 1 75 ? -0.637 -0.633 3.803 1.00 94.19 75 CYS A C 1
ATOM 581 O O . CYS A 1 75 ? -1.813 -0.701 3.472 1.00 94.19 75 CYS A O 1
ATOM 583 N N . TYR A 1 76 ? -0.312 -0.256 5.043 1.00 96.69 76 TYR A N 1
ATOM 584 C CA . TYR A 1 76 ? -1.319 0.126 6.043 1.00 96.69 76 TYR A CA 1
ATOM 585 C C . TYR A 1 76 ? -1.754 1.595 5.925 1.00 96.69 76 TYR A C 1
ATOM 587 O O . TYR A 1 76 ? -2.618 2.037 6.686 1.00 96.69 76 TYR A O 1
ATOM 595 N N . LEU A 1 77 ? -1.198 2.361 4.974 1.00 96.06 77 LEU A N 1
ATOM 596 C CA . LEU A 1 77 ? -1.715 3.688 4.649 1.00 96.06 77 LEU A CA 1
ATOM 597 C C . LEU A 1 77 ? -3.190 3.587 4.281 1.00 96.06 77 LEU A C 1
ATOM 599 O O . LEU A 1 77 ? -3.598 2.741 3.481 1.00 96.06 77 LEU A O 1
ATOM 603 N N . SER A 1 78 ? -3.978 4.479 4.876 1.00 97.12 78 SER A N 1
ATOM 604 C CA . SER A 1 78 ? -5.421 4.501 4.706 1.00 97.12 78 SER A CA 1
ATOM 605 C C . SER A 1 78 ? -5.938 5.889 4.358 1.00 97.12 78 SER A C 1
ATOM 607 O O . SER A 1 78 ? -5.348 6.910 4.712 1.00 97.12 78 SER A O 1
ATOM 609 N N . GLN A 1 79 ? -7.060 5.909 3.645 1.00 97.44 79 GLN A N 1
ATOM 610 C CA . GLN A 1 79 ? -7.878 7.099 3.435 1.00 97.44 79 GLN A CA 1
ATOM 611 C C . GLN A 1 79 ? -9.218 6.898 4.129 1.00 97.44 79 GLN A C 1
ATOM 613 O O . GLN A 1 79 ? -9.687 5.767 4.293 1.00 97.44 79 GLN A O 1
ATOM 618 N N . TYR A 1 80 ? -9.833 8.001 4.535 1.00 98.00 80 TYR A N 1
ATOM 619 C CA . TYR A 1 80 ? -11.069 7.971 5.292 1.00 98.00 80 TYR A CA 1
ATOM 620 C C . TYR A 1 80 ? -11.889 9.242 5.092 1.00 98.00 80 TYR A C 1
ATOM 622 O O . TYR A 1 80 ? -11.376 10.294 4.709 1.00 98.00 80 TYR A O 1
ATOM 630 N N . ILE A 1 81 ? -13.177 9.139 5.406 1.00 97.25 81 ILE A N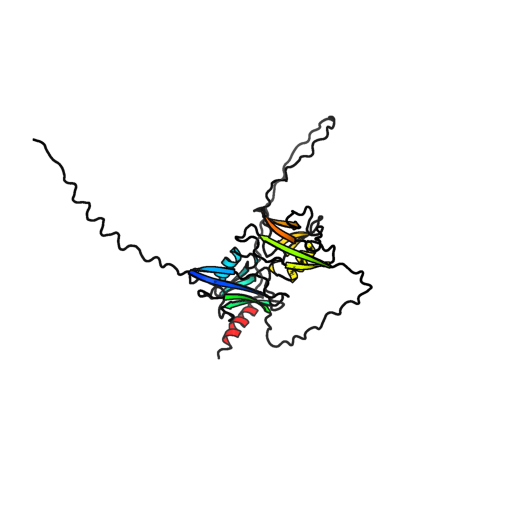 1
ATOM 631 C CA . ILE A 1 81 ? -14.104 10.266 5.507 1.00 97.25 81 ILE A CA 1
ATOM 632 C C . ILE A 1 81 ? -14.450 10.454 6.984 1.00 97.25 81 ILE A C 1
ATOM 634 O O . ILE A 1 81 ? -14.819 9.493 7.657 1.00 97.25 81 ILE A O 1
ATOM 638 N N . THR A 1 82 ? -14.350 11.681 7.494 1.00 97.44 82 THR A N 1
ATOM 639 C CA . THR A 1 82 ? -14.765 12.008 8.866 1.00 97.44 82 THR A CA 1
ATOM 640 C C . THR A 1 82 ? -16.232 12.424 8.889 1.00 97.44 82 THR A C 1
ATOM 642 O O . THR A 1 82 ? -16.624 13.398 8.245 1.00 97.44 82 THR A O 1
ATOM 645 N N . TYR A 1 83 ? -17.032 11.727 9.687 1.00 95.12 83 TYR A N 1
ATOM 646 C CA . TYR A 1 83 ? -18.412 12.081 9.986 1.00 95.12 83 TYR A CA 1
ATOM 647 C C . TYR A 1 83 ? -18.495 12.673 11.400 1.00 95.12 83 TYR A C 1
ATOM 649 O O . TYR A 1 83 ? -18.126 11.980 12.350 1.00 95.12 83 TYR A O 1
ATOM 657 N N . PRO A 1 84 ? -19.024 13.901 11.584 1.00 92.56 84 PRO A N 1
ATOM 658 C CA . PRO A 1 84 ? -18.982 14.612 12.868 1.00 92.56 84 PRO A CA 1
ATOM 659 C C . PRO A 1 84 ? -19.483 13.828 14.090 1.00 92.56 84 PRO A C 1
ATOM 661 O O . PRO A 1 84 ? -18.974 14.032 15.184 1.00 92.56 84 PRO A O 1
ATOM 664 N N . ASN A 1 85 ? -20.445 12.918 13.903 1.00 92.25 85 ASN A N 1
ATOM 665 C CA . ASN A 1 85 ? -21.066 12.153 14.992 1.00 92.25 85 ASN A CA 1
ATOM 666 C C . ASN A 1 85 ? -20.770 10.645 14.950 1.00 92.25 85 ASN A C 1
ATOM 668 O O . ASN A 1 85 ? -21.196 9.927 15.848 1.00 92.25 85 ASN A O 1
ATOM 672 N N . LEU A 1 86 ? -20.103 10.149 13.902 1.00 91.50 86 LEU A N 1
ATOM 673 C CA . LEU A 1 86 ? -19.860 8.711 13.702 1.00 91.50 86 LEU A CA 1
ATOM 674 C C . LEU A 1 86 ? -18.368 8.351 13.694 1.00 91.50 86 LEU A C 1
ATOM 676 O O . LEU A 1 86 ? -18.033 7.173 13.778 1.00 91.50 86 LEU A O 1
ATOM 680 N N . GLY A 1 87 ? -17.482 9.347 13.609 1.00 96.31 87 GLY A N 1
ATOM 681 C CA . GLY A 1 87 ? -16.040 9.142 13.510 1.00 96.31 87 GLY A CA 1
ATOM 682 C C . GLY A 1 87 ? -15.562 8.947 12.071 1.00 96.31 87 GLY A C 1
ATOM 683 O O . GLY A 1 87 ? -16.174 9.427 11.113 1.00 96.31 87 GLY A O 1
ATOM 684 N N . HIS A 1 88 ? -14.428 8.280 11.929 1.00 98.44 88 HIS A N 1
ATOM 685 C CA . HIS A 1 88 ? -13.740 7.994 10.684 1.00 98.44 88 HIS A CA 1
ATOM 686 C C . HIS A 1 88 ? -14.300 6.734 10.032 1.00 98.44 88 HIS A C 1
ATOM 688 O O . HIS A 1 88 ? -14.365 5.653 10.618 1.00 98.44 88 HIS A O 1
ATOM 694 N N . TYR A 1 89 ? -14.663 6.879 8.767 1.00 97.38 89 TYR A N 1
ATOM 695 C CA . TYR A 1 89 ? -15.043 5.785 7.896 1.00 97.38 89 TYR A CA 1
ATOM 696 C C . TYR A 1 89 ? -13.900 5.493 6.931 1.00 97.38 89 TYR A C 1
ATOM 698 O O . TYR A 1 89 ? -13.583 6.332 6.086 1.00 97.38 89 TYR A O 1
ATOM 706 N N . ILE A 1 90 ? -13.268 4.328 7.076 1.00 98.19 90 ILE A N 1
ATOM 707 C CA . ILE A 1 90 ? -12.139 3.921 6.238 1.00 98.19 90 ILE A CA 1
ATOM 708 C C . ILE A 1 90 ? -12.637 3.592 4.832 1.00 98.19 90 ILE A C 1
ATOM 710 O O . ILE A 1 90 ? -13.454 2.692 4.655 1.00 98.19 90 ILE A O 1
ATOM 714 N N . THR A 1 91 ? -12.121 4.305 3.834 1.00 97.38 91 THR A N 1
ATOM 715 C CA . THR A 1 91 ? -12.500 4.125 2.427 1.00 97.38 91 THR A CA 1
ATOM 716 C C . THR A 1 91 ? -11.437 3.399 1.620 1.00 97.38 91 THR A C 1
ATOM 718 O O . THR A 1 91 ? -11.766 2.808 0.600 1.00 97.38 91 THR A O 1
ATOM 721 N N . THR A 1 92 ? -10.178 3.438 2.052 1.00 96.94 92 THR A N 1
ATOM 722 C CA . THR A 1 92 ? -9.044 2.862 1.319 1.00 96.94 92 THR A CA 1
ATOM 723 C C . THR A 1 92 ? -8.024 2.343 2.319 1.00 96.94 92 THR A C 1
ATOM 725 O O . THR A 1 92 ? -7.717 3.061 3.268 1.00 96.94 92 THR A O 1
ATOM 728 N N . ILE A 1 93 ? -7.458 1.158 2.089 1.00 96.81 93 ILE A N 1
ATOM 729 C CA . ILE A 1 93 ? -6.224 0.677 2.734 1.00 96.81 93 ILE A CA 1
ATOM 730 C C . ILE A 1 93 ? -5.387 -0.014 1.654 1.00 96.81 93 ILE A C 1
ATOM 732 O O . ILE A 1 93 ? -5.946 -0.674 0.780 1.00 96.81 93 ILE A O 1
ATOM 736 N N . CYS A 1 94 ? -4.065 0.158 1.663 1.00 94.81 94 CYS A N 1
ATOM 737 C CA . CYS A 1 94 ? -3.165 -0.454 0.675 1.00 94.81 94 CYS A CA 1
ATOM 738 C C . CYS A 1 94 ? -3.601 -0.237 -0.785 1.00 94.81 94 CYS A C 1
ATOM 740 O O . CYS A 1 94 ? -3.536 -1.140 -1.612 1.00 94.81 94 CYS A O 1
ATOM 742 N N . CYS A 1 95 ? -4.112 0.957 -1.091 1.00 91.50 95 CYS A N 1
ATOM 743 C CA . CYS A 1 95 ? -4.532 1.394 -2.430 1.00 91.50 95 CYS A CA 1
ATOM 744 C C . CYS A 1 95 ? -5.776 0.709 -2.964 1.00 91.50 95 CYS A C 1
ATOM 746 O O . CYS A 1 95 ? -6.242 1.039 -4.054 1.00 91.50 95 CYS A O 1
ATOM 748 N N . VAL A 1 96 ? -6.364 -0.176 -2.173 1.00 93.25 96 VAL A N 1
ATOM 749 C CA . VAL A 1 96 ? -7.632 -0.798 -2.490 1.00 93.25 96 VAL A CA 1
ATOM 750 C C . VAL A 1 96 ? -8.723 0.071 -1.879 1.00 93.25 96 VAL A C 1
ATOM 752 O O . VAL A 1 96 ? -8.976 0.065 -0.670 1.00 93.25 96 VAL A O 1
ATOM 755 N N . ALA A 1 97 ? -9.310 0.904 -2.733 1.00 95.25 97 ALA A N 1
ATOM 756 C CA . ALA A 1 97 ? -10.459 1.722 -2.385 1.00 95.25 97 ALA A CA 1
ATOM 757 C C . ALA A 1 97 ? -11.723 0.858 -2.347 1.00 95.25 97 ALA A C 1
ATOM 759 O O . ALA A 1 97 ? -11.875 -0.076 -3.132 1.00 95.25 97 ALA A O 1
ATOM 760 N N . GLN A 1 98 ? -12.656 1.210 -1.470 1.00 94.62 98 GLN A N 1
ATOM 761 C CA . GLN A 1 98 ? -14.007 0.669 -1.493 1.00 94.62 98 GLN A CA 1
ATOM 762 C C . GLN A 1 98 ? -14.646 0.847 -2.871 1.00 94.62 98 GLN A C 1
ATOM 764 O O . GLN A 1 98 ? -14.472 1.874 -3.534 1.00 94.62 98 GLN A O 1
ATOM 769 N N . ASN A 1 99 ? -15.454 -0.128 -3.266 1.00 93.12 99 ASN A N 1
ATOM 770 C CA . ASN A 1 99 ? -16.218 -0.075 -4.496 1.00 93.12 99 ASN A CA 1
ATOM 771 C C . ASN A 1 99 ? -17.702 -0.221 -4.171 1.00 93.12 99 ASN A C 1
ATOM 773 O O . ASN A 1 99 ? -18.224 -1.325 -4.037 1.00 93.12 99 ASN A O 1
ATOM 777 N N . THR A 1 100 ? -18.393 0.914 -4.085 1.00 91.31 100 THR A N 1
ATOM 778 C CA . THR A 1 100 ? -19.831 0.963 -3.796 1.00 91.31 100 THR A CA 1
ATOM 779 C C . THR A 1 100 ? -20.698 0.447 -4.942 1.00 91.31 100 THR A C 1
ATOM 781 O O . THR A 1 100 ? -21.847 0.100 -4.711 1.00 91.31 100 THR A O 1
ATOM 784 N N . THR A 1 101 ? -20.174 0.389 -6.172 1.00 91.12 101 THR A N 1
ATOM 785 C CA . THR A 1 101 ? -20.910 -0.158 -7.327 1.00 91.12 101 THR A CA 1
ATOM 786 C C . THR A 1 101 ? -20.889 -1.684 -7.309 1.00 91.12 101 THR A C 1
ATOM 788 O O . THR A 1 101 ? -21.889 -2.321 -7.620 1.00 91.12 101 THR A O 1
ATOM 791 N N . SER A 1 102 ? -19.762 -2.266 -6.896 1.00 87.94 102 SER A N 1
ATOM 792 C CA . SER A 1 102 ? -19.572 -3.716 -6.786 1.00 87.94 102 SER A CA 1
ATOM 793 C C . SER A 1 102 ? -19.749 -4.244 -5.359 1.00 87.94 102 SER A C 1
ATOM 795 O O . SER A 1 102 ? -19.414 -5.392 -5.104 1.00 87.94 102 SER A O 1
ATOM 797 N N . ASN A 1 103 ? -20.252 -3.430 -4.427 1.00 91.94 103 ASN A N 1
ATOM 798 C CA . ASN A 1 103 ? -20.453 -3.753 -3.009 1.00 91.94 103 ASN A CA 1
ATOM 799 C C . ASN A 1 103 ? -19.216 -4.289 -2.259 1.00 91.94 103 ASN A C 1
ATOM 801 O O . ASN A 1 103 ? -19.347 -5.161 -1.400 1.00 91.94 103 ASN A O 1
ATOM 805 N N . PHE A 1 104 ? -18.020 -3.775 -2.544 1.00 93.50 104 PHE A N 1
ATOM 806 C CA . PHE A 1 104 ? -16.818 -4.091 -1.768 1.00 93.50 104 PHE A CA 1
ATOM 807 C C . PHE A 1 104 ? -16.484 -2.983 -0.774 1.00 93.50 104 PHE A C 1
ATOM 809 O O . PHE A 1 104 ? -16.412 -1.806 -1.138 1.00 93.50 104 PHE A O 1
ATOM 816 N N . TYR A 1 105 ? -16.239 -3.373 0.474 1.00 95.69 105 TYR A N 1
ATOM 817 C CA . TYR A 1 105 ? -16.022 -2.453 1.585 1.00 95.69 105 TYR A CA 1
ATOM 818 C C . TYR A 1 105 ? -14.957 -2.968 2.550 1.00 95.69 105 TYR A C 1
ATOM 820 O O . TYR A 1 105 ? -14.625 -4.154 2.566 1.00 95.69 105 TYR A O 1
ATOM 828 N N . TRP A 1 106 ? -14.465 -2.055 3.386 1.00 97.25 106 TRP A N 1
ATOM 829 C CA . TRP A 1 106 ? -13.551 -2.351 4.479 1.00 97.25 106 TRP A CA 1
ATOM 830 C C . TRP A 1 106 ? -14.301 -2.624 5.778 1.00 97.25 106 TRP A C 1
ATOM 832 O O . TRP A 1 106 ? -15.125 -1.826 6.224 1.00 97.25 106 TRP A O 1
ATOM 842 N N . PHE A 1 107 ? -13.960 -3.739 6.409 1.00 97.19 107 PHE A N 1
ATOM 843 C CA . PHE A 1 107 ? -14.483 -4.159 7.700 1.00 97.19 107 PHE A CA 1
ATOM 844 C C . PHE A 1 107 ? -13.363 -4.260 8.718 1.00 97.19 107 PHE A C 1
ATOM 846 O O . PHE A 1 107 ? -12.252 -4.644 8.372 1.00 97.19 107 PHE A O 1
ATOM 853 N N . VAL A 1 108 ? -13.663 -3.967 9.982 1.00 98.25 108 VAL A N 1
ATOM 854 C CA . VAL A 1 108 ? -12.720 -4.154 11.086 1.00 98.25 108 VAL A CA 1
ATOM 855 C C . VAL A 1 108 ? -13.215 -5.260 12.011 1.00 98.25 108 VAL A C 1
ATOM 857 O O . VAL A 1 108 ? -14.363 -5.265 12.458 1.00 98.25 108 VAL A O 1
ATOM 860 N N . TYR A 1 109 ? -12.332 -6.209 12.281 1.00 98.25 109 TYR A N 1
ATOM 861 C CA . TYR A 1 109 ? -12.532 -7.323 13.192 1.00 98.25 109 TYR A CA 1
ATOM 862 C C . TYR A 1 109 ? -11.573 -7.184 14.368 1.00 98.25 109 TYR A C 1
ATOM 864 O O . TYR A 1 109 ? -10.439 -6.736 14.197 1.00 98.25 109 TYR A O 1
ATOM 872 N N . ILE A 1 110 ? -12.007 -7.637 15.538 1.00 98.31 110 ILE A N 1
ATOM 873 C CA . ILE A 1 110 ? -11.163 -7.822 16.715 1.00 98.31 110 ILE A CA 1
ATOM 874 C C . ILE A 1 110 ? -11.225 -9.289 17.130 1.00 98.31 110 ILE A C 1
ATOM 876 O O . ILE A 1 110 ? -12.309 -9.840 17.316 1.00 98.31 110 ILE A O 1
ATOM 880 N N . ASN A 1 111 ? -10.074 -9.959 17.201 1.00 97.75 111 ASN A N 1
ATOM 881 C CA . ASN A 1 111 ? -9.967 -11.382 17.548 1.00 97.75 111 ASN A CA 1
ATOM 882 C C . ASN A 1 111 ? -10.925 -12.278 16.733 1.00 97.75 111 ASN A C 1
ATOM 884 O O . ASN A 1 111 ? -11.626 -13.126 17.280 1.00 97.75 111 ASN A O 1
ATOM 888 N N . ASN A 1 112 ? -10.970 -12.067 15.411 1.00 95.81 112 ASN A N 1
ATOM 889 C CA . ASN A 1 112 ? -11.865 -12.732 14.449 1.00 95.81 112 ASN A CA 1
ATOM 890 C C . ASN A 1 112 ? -13.371 -12.436 14.584 1.00 95.81 112 ASN A C 1
ATOM 892 O O . ASN A 1 112 ? -14.142 -12.921 13.755 1.00 95.81 112 ASN A O 1
ATOM 896 N N . ALA A 1 113 ? -13.805 -11.622 15.546 1.00 97.19 113 ALA A N 1
ATOM 897 C CA . ALA A 1 113 ? -15.184 -11.153 15.645 1.00 97.19 113 ALA A CA 1
ATOM 898 C C . ALA A 1 113 ? -15.349 -9.809 14.925 1.00 97.19 113 ALA A C 1
ATOM 900 O O . ALA A 1 113 ? -14.497 -8.930 15.046 1.00 97.19 113 ALA A O 1
ATOM 901 N N . LEU A 1 114 ? -16.437 -9.642 14.165 1.00 97.19 114 LEU A N 1
ATOM 902 C CA . LEU A 1 114 ? -16.742 -8.362 13.524 1.00 97.19 114 LEU A CA 1
ATOM 903 C C . LEU A 1 114 ? -16.968 -7.299 14.607 1.00 97.19 114 LEU A C 1
ATOM 905 O O . LEU A 1 114 ? -17.719 -7.536 15.554 1.00 97.19 114 LEU A O 1
ATOM 909 N N . SER A 1 115 ? -16.328 -6.138 14.470 1.00 97.19 115 SER A N 1
ATOM 910 C CA . SER A 1 115 ? -16.487 -5.062 15.444 1.00 97.19 115 SER A CA 1
ATOM 911 C C . SER A 1 115 ? -17.926 -4.529 15.443 1.00 97.19 115 SER A C 1
ATOM 913 O O . SER A 1 115 ? -18.451 -4.209 14.375 1.00 97.19 115 SER A O 1
ATOM 915 N N . PRO A 1 116 ? -18.563 -4.362 16.618 1.00 93.94 116 PRO A N 1
ATOM 916 C CA . PRO A 1 116 ? -19.884 -3.741 16.718 1.00 93.94 116 PRO A CA 1
ATOM 917 C C . PRO A 1 116 ? -19.840 -2.209 16.584 1.00 93.94 116 PRO A C 1
ATOM 919 O O . PRO A 1 116 ? -20.886 -1.566 16.551 1.00 93.94 116 PRO A O 1
ATOM 922 N N . VAL A 1 117 ? -18.643 -1.614 16.549 1.00 96.62 117 VAL A N 1
ATOM 923 C CA . VAL A 1 117 ? -18.410 -0.164 16.486 1.00 96.62 117 VAL A CA 1
ATOM 924 C C . VAL A 1 117 ? -17.375 0.183 15.413 1.00 96.62 117 VAL A C 1
ATOM 926 O O . VAL A 1 117 ? -16.587 -0.666 14.990 1.00 96.62 117 VAL A O 1
ATOM 929 N N . GLY A 1 118 ? -17.361 1.445 14.979 1.00 96.19 118 GLY A N 1
ATOM 930 C CA . GLY A 1 118 ? -16.350 1.965 14.055 1.00 96.19 118 GLY A CA 1
ATOM 931 C C . GLY A 1 118 ? -14.942 2.027 14.661 1.00 96.19 118 GLY A C 1
ATOM 932 O O . GLY A 1 118 ? -14.744 1.825 15.860 1.00 96.19 118 GLY A O 1
ATOM 933 N N . VAL A 1 119 ? -13.954 2.348 13.825 1.00 98.31 119 VAL A N 1
ATOM 934 C CA . VAL A 1 119 ? -12.521 2.316 14.178 1.00 98.31 119 VAL A CA 1
ATOM 935 C C . VAL A 1 119 ? -12.113 3.287 15.295 1.00 98.31 119 VAL A C 1
ATOM 937 O O . VAL A 1 119 ? -11.127 3.028 15.981 1.00 98.31 119 VAL A O 1
ATOM 940 N N . ASP A 1 120 ? -12.860 4.371 15.515 1.00 98.25 120 ASP A N 1
ATOM 941 C CA . ASP A 1 120 ? -12.623 5.296 16.635 1.00 98.25 120 ASP A CA 1
ATOM 942 C C . ASP A 1 120 ? -13.240 4.825 17.952 1.00 98.25 120 ASP A C 1
ATOM 944 O O . ASP A 1 120 ? -12.755 5.186 19.019 1.00 98.25 120 ASP A O 1
ATOM 948 N N . GLY A 1 121 ? -14.311 4.031 17.891 1.00 97.75 121 GLY A N 1
ATOM 949 C CA . GLY A 1 121 ? -14.958 3.469 19.078 1.00 97.75 121 GLY A CA 1
ATOM 950 C C . GLY A 1 121 ? -14.340 2.145 19.527 1.00 97.75 121 GLY A C 1
ATOM 951 O O . GLY A 1 121 ? -14.556 1.717 20.659 1.00 97.75 121 GLY A O 1
ATOM 952 N N . LEU A 1 122 ? -13.588 1.483 18.645 1.00 98.31 122 LEU A N 1
ATOM 953 C CA . LEU A 1 122 ? -12.946 0.206 18.924 1.00 98.31 122 LEU A CA 1
ATOM 954 C C . LEU A 1 122 ? -11.628 0.426 19.675 1.00 98.31 122 LEU A C 1
ATOM 956 O O . LEU A 1 122 ? -10.664 0.922 19.095 1.00 98.31 122 LEU A O 1
ATOM 960 N N . ILE A 1 123 ? -11.582 0.025 20.945 1.00 98.25 123 ILE A N 1
ATOM 961 C CA . ILE A 1 123 ? -10.399 0.112 21.813 1.00 98.25 123 ILE A CA 1
ATOM 962 C C . ILE A 1 123 ? -9.914 -1.316 22.110 1.00 98.25 123 ILE A C 1
ATOM 964 O O . ILE A 1 123 ? -10.585 -2.027 22.861 1.00 98.25 123 ILE A O 1
ATOM 968 N N . PRO A 1 124 ? -8.794 -1.768 21.516 1.00 98.12 124 PRO A N 1
ATOM 969 C CA . PRO A 1 124 ? -8.251 -3.099 21.772 1.00 98.12 124 PRO A CA 1
ATOM 970 C C . PRO A 1 124 ? -7.569 -3.201 23.140 1.00 98.12 124 PRO A C 1
ATOM 972 O O . PRO A 1 124 ? -7.095 -2.211 23.698 1.00 98.12 124 PRO A O 1
ATOM 975 N N . ASN A 1 125 ? -7.454 -4.426 23.642 1.00 98.00 125 ASN A N 1
ATOM 976 C CA . ASN A 1 125 ? -6.654 -4.798 24.802 1.00 98.00 125 ASN A CA 1
ATOM 977 C C . ASN A 1 125 ? -5.272 -5.320 24.383 1.00 98.00 125 ASN A C 1
ATOM 979 O O . ASN A 1 125 ? -5.003 -5.616 23.219 1.00 98.00 125 ASN A O 1
ATOM 983 N N . ASN A 1 126 ? -4.379 -5.474 25.363 1.00 98.00 126 ASN A N 1
ATOM 984 C CA . ASN A 1 126 ? -3.076 -6.091 25.138 1.00 98.00 126 ASN A CA 1
ATOM 985 C C . ASN A 1 126 ? -3.209 -7.530 24.621 1.00 98.00 126 ASN A C 1
ATOM 987 O O . ASN A 1 126 ? -3.828 -8.367 25.272 1.00 98.00 126 ASN A O 1
ATOM 991 N N . GLY A 1 127 ? -2.552 -7.815 23.500 1.00 97.94 127 GLY A N 1
ATOM 992 C CA . GLY A 1 127 ? -2.561 -9.106 22.822 1.00 97.94 127 GLY A CA 1
ATOM 993 C C . GLY A 1 127 ? -3.670 -9.265 21.781 1.00 97.94 127 GLY A C 1
ATOM 994 O O . GLY A 1 127 ? -3.682 -10.285 21.094 1.00 97.94 127 GLY A O 1
ATOM 995 N N . ASP A 1 128 ? -4.569 -8.287 21.634 1.00 98.62 128 ASP A N 1
ATOM 996 C CA . ASP A 1 128 ? -5.638 -8.365 20.640 1.00 98.62 128 ASP A CA 1
ATOM 997 C C . ASP A 1 128 ? -5.094 -8.310 19.205 1.00 98.62 128 ASP A C 1
ATOM 999 O O . ASP A 1 128 ? -4.040 -7.733 18.909 1.00 98.62 128 ASP A O 1
ATOM 1003 N N . ILE A 1 129 ? -5.862 -8.905 18.293 1.00 98.56 129 ILE A N 1
ATOM 1004 C CA . ILE A 1 129 ? -5.623 -8.868 16.854 1.00 98.56 129 ILE A CA 1
ATOM 1005 C C . ILE A 1 129 ? -6.708 -8.018 16.203 1.00 98.56 129 ILE A C 1
ATOM 1007 O O . ILE A 1 129 ? -7.888 -8.372 16.240 1.00 98.56 129 ILE A O 1
ATOM 1011 N N . LEU A 1 130 ? -6.302 -6.932 15.553 1.00 98.56 130 LEU A N 1
ATOM 1012 C CA . LEU A 1 130 ? -7.141 -6.151 14.656 1.00 98.56 130 LEU A CA 1
ATOM 1013 C C . LEU A 1 130 ? -6.959 -6.646 13.224 1.00 98.56 130 LEU A C 1
ATOM 1015 O O . LEU A 1 130 ? -5.859 -6.573 12.681 1.00 98.56 130 LEU A O 1
ATOM 1019 N N . ARG A 1 131 ? -8.035 -7.099 12.578 1.00 98.06 131 ARG A N 1
ATOM 1020 C CA . ARG A 1 131 ? -8.019 -7.432 11.147 1.00 98.06 131 ARG A CA 1
ATOM 1021 C C . ARG A 1 131 ? -8.889 -6.460 10.368 1.00 98.06 131 ARG A C 1
ATOM 1023 O O . ARG A 1 131 ? -10.087 -6.372 10.622 1.00 98.06 131 ARG A O 1
ATOM 1030 N N . PHE A 1 132 ? -8.293 -5.781 9.396 1.00 97.62 132 PHE A N 1
ATOM 1031 C CA . PHE A 1 132 ? -9.008 -5.010 8.389 1.00 97.62 132 PHE A CA 1
ATOM 1032 C C . PHE A 1 132 ? -9.203 -5.879 7.150 1.00 97.62 132 PHE A C 1
ATOM 1034 O O . PHE A 1 132 ? -8.237 -6.363 6.565 1.00 97.62 132 PHE A O 1
ATOM 1041 N N . GLU A 1 133 ? -10.452 -6.116 6.776 1.00 96.38 133 GLU A N 1
ATOM 1042 C CA . GLU A 1 133 ? -10.820 -7.053 5.719 1.00 96.38 133 GLU A CA 1
ATOM 1043 C C . GLU A 1 133 ? -11.565 -6.321 4.603 1.00 96.38 133 GLU A C 1
ATOM 1045 O O . GLU A 1 133 ? -12.621 -5.731 4.842 1.00 96.38 133 GLU A O 1
ATOM 1050 N N . TYR A 1 134 ? -11.006 -6.363 3.396 1.00 95.25 134 TYR A N 1
ATOM 1051 C CA . TYR A 1 134 ? -11.659 -5.911 2.178 1.00 95.25 134 TYR A CA 1
ATOM 1052 C C . TYR A 1 134 ? -12.479 -7.057 1.604 1.00 95.25 134 TYR A C 1
ATOM 1054 O O . TYR A 1 134 ? -11.922 -8.077 1.188 1.00 95.25 134 TYR A O 1
ATOM 1062 N N . ARG A 1 135 ? -13.804 -6.905 1.625 1.00 93.56 135 ARG A N 1
ATOM 1063 C CA . ARG A 1 135 ? -14.724 -7.968 1.216 1.00 93.56 135 ARG A CA 1
ATOM 1064 C C . ARG A 1 135 ? -15.986 -7.450 0.563 1.00 93.56 135 ARG A C 1
ATOM 1066 O O . ARG A 1 135 ? -16.452 -6.339 0.818 1.00 93.56 135 ARG A O 1
ATOM 1073 N N . PHE A 1 136 ? -16.567 -8.332 -0.233 1.00 91.81 136 PHE A N 1
ATOM 1074 C CA . PHE A 1 136 ? -17.880 -8.161 -0.820 1.00 91.81 136 PHE A CA 1
ATOM 1075 C C . PHE A 1 136 ? -18.990 -8.286 0.237 1.00 91.81 136 PHE A C 1
ATOM 1077 O O . PHE A 1 136 ? -18.940 -9.140 1.135 1.00 91.81 136 PHE A O 1
ATOM 1084 N N . ILE A 1 137 ? -20.014 -7.445 0.112 1.00 87.50 137 ILE A N 1
ATOM 1085 C CA . ILE A 1 137 ? -21.276 -7.552 0.839 1.00 87.50 137 ILE A CA 1
ATOM 1086 C C . ILE A 1 137 ? -22.355 -7.920 -0.170 1.00 87.50 137 ILE A C 1
ATOM 1088 O O . ILE A 1 137 ? -22.728 -7.114 -1.021 1.00 87.50 137 ILE A O 1
ATOM 1092 N N . ASN A 1 138 ? -22.913 -9.118 -0.027 1.00 78.38 138 ASN A N 1
ATOM 1093 C CA . ASN A 1 138 ? -24.181 -9.430 -0.665 1.00 78.38 138 ASN A CA 1
ATOM 1094 C C . ASN A 1 138 ? -25.271 -8.590 0.007 1.00 78.38 138 ASN A C 1
ATOM 1096 O O . ASN A 1 138 ? -25.691 -8.894 1.123 1.00 78.38 138 ASN A O 1
ATOM 1100 N N . SER A 1 139 ? -25.722 -7.526 -0.659 1.00 58.25 139 SER A N 1
ATOM 1101 C CA . SER A 1 139 ? -27.031 -6.944 -0.365 1.00 58.25 139 SER A CA 1
ATOM 1102 C C . SER A 1 139 ? -28.062 -8.036 -0.670 1.00 58.25 139 SER A C 1
ATOM 1104 O O . SER A 1 139 ? -28.179 -8.454 -1.815 1.00 58.25 139 SER A O 1
ATOM 1106 N N . THR A 1 140 ? -28.705 -8.568 0.365 1.00 55.28 140 THR A N 1
ATOM 1107 C CA . THR A 1 140 ? -29.633 -9.719 0.386 1.00 55.28 140 THR A CA 1
ATOM 1108 C C . THR A 1 140 ? -30.469 -9.955 -0.890 1.00 55.28 140 THR A C 1
ATOM 1110 O O . THR A 1 140 ? -31.054 -9.020 -1.429 1.00 55.28 140 THR A O 1
ATOM 1113 N N . ASP A 1 141 ? -30.594 -11.228 -1.293 1.00 46.22 141 ASP A N 1
ATOM 1114 C CA . ASP A 1 141 ? -31.639 -11.796 -2.173 1.00 46.22 141 ASP A CA 1
ATOM 1115 C C . ASP A 1 141 ? -31.719 -11.344 -3.643 1.00 46.22 141 ASP A C 1
ATOM 1117 O O . ASP A 1 141 ? -32.792 -11.292 -4.247 1.00 46.22 141 ASP A O 1
ATOM 1121 N N . GLY A 1 142 ? -30.572 -11.122 -4.280 1.00 39.06 142 GLY A N 1
ATOM 1122 C CA . GLY A 1 142 ? -30.453 -11.122 -5.738 1.00 39.06 142 GLY A CA 1
ATOM 1123 C C . GLY A 1 142 ? -29.636 -12.320 -6.201 1.00 39.06 142 GLY A C 1
ATOM 1124 O O . GLY A 1 142 ? -28.423 -12.325 -6.035 1.00 39.06 142 GLY A O 1
ATOM 1125 N N . ASN A 1 143 ? -30.300 -13.331 -6.764 1.00 40.28 143 ASN A N 1
ATOM 1126 C CA . ASN A 1 143 ? -29.712 -14.506 -7.408 1.00 40.28 143 ASN A CA 1
ATOM 1127 C C . ASN A 1 143 ? -28.543 -14.113 -8.337 1.00 40.28 143 ASN A C 1
ATOM 1129 O O . ASN A 1 143 ? -28.753 -13.728 -9.488 1.00 40.28 143 ASN A O 1
ATOM 1133 N N . HIS A 1 144 ? -27.311 -14.192 -7.835 1.00 41.34 144 HIS A N 1
ATOM 1134 C CA . HIS A 1 144 ? -26.115 -14.051 -8.650 1.00 41.34 144 HIS A CA 1
ATOM 1135 C C . HIS A 1 144 ? -25.909 -15.370 -9.389 1.00 41.34 144 HIS A C 1
ATOM 1137 O O . HIS A 1 144 ? -25.311 -16.311 -8.873 1.00 41.34 144 HIS A O 1
ATOM 1143 N N . THR A 1 145 ? -26.413 -15.442 -10.619 1.00 36.66 145 THR A N 1
ATOM 1144 C CA . THR A 1 145 ? -25.930 -16.421 -11.590 1.00 36.66 145 THR A CA 1
ATOM 1145 C C . THR A 1 145 ? -24.436 -16.200 -11.782 1.00 36.66 145 THR A C 1
ATOM 1147 O O . THR A 1 145 ? -24.020 -15.196 -12.368 1.00 36.66 145 THR A O 1
ATOM 1150 N N . GLU A 1 146 ? -23.639 -17.145 -11.286 1.00 40.12 146 GLU A N 1
ATOM 1151 C CA . GLU A 1 146 ? -22.245 -17.317 -11.672 1.00 40.12 146 GLU A CA 1
ATOM 1152 C C . GLU A 1 146 ? -22.165 -17.296 -13.199 1.00 40.12 146 GLU A C 1
ATOM 1154 O O . GLU A 1 146 ? -22.667 -18.184 -13.893 1.00 40.12 146 GLU A O 1
ATOM 1159 N N . THR A 1 147 ? -21.564 -16.241 -13.746 1.00 35.31 147 THR A N 1
ATOM 1160 C CA . THR A 1 147 ? -21.268 -16.206 -15.173 1.00 35.31 147 THR A CA 1
ATOM 1161 C C . THR A 1 147 ? -20.074 -17.120 -15.392 1.00 35.31 147 THR A C 1
ATOM 1163 O O . THR A 1 147 ? -18.928 -16.767 -15.122 1.00 35.31 147 THR A O 1
ATOM 1166 N N . SER A 1 148 ? -20.394 -18.338 -15.818 1.00 38.28 148 SER A N 1
ATOM 1167 C CA . SER A 1 148 ? -19.463 -19.387 -16.205 1.00 38.28 148 SER A CA 1
ATOM 1168 C C . SER A 1 148 ? -18.389 -18.874 -17.169 1.00 38.28 148 SER A C 1
ATOM 1170 O O . SER A 1 148 ? -18.692 -18.258 -18.191 1.00 38.28 148 SER A O 1
ATOM 1172 N N . ALA A 1 149 ? -17.143 -19.174 -16.801 1.00 38.34 149 ALA A N 1
ATOM 1173 C CA . ALA A 1 149 ? -15.990 -19.458 -17.647 1.00 38.34 149 ALA A CA 1
ATOM 1174 C C . ALA A 1 149 ? -15.926 -18.746 -19.011 1.00 38.34 149 ALA A C 1
ATOM 1176 O O . ALA A 1 149 ? -16.528 -19.159 -20.007 1.00 38.34 149 ALA A O 1
ATOM 1177 N N . ALA A 1 150 ? -15.044 -17.748 -19.087 1.00 34.88 150 ALA A N 1
ATOM 1178 C CA . ALA A 1 150 ? -14.521 -17.263 -20.352 1.00 34.88 150 ALA A CA 1
ATOM 1179 C C . ALA A 1 150 ? -13.936 -18.432 -21.168 1.00 34.88 150 ALA A C 1
ATOM 1181 O O . ALA A 1 150 ? -13.055 -19.175 -20.730 1.00 34.88 150 ALA A O 1
ATOM 1182 N N . LYS A 1 151 ? -14.464 -18.581 -22.383 1.00 33.38 151 LYS A N 1
ATOM 1183 C CA . LYS A 1 151 ? -14.024 -19.517 -23.418 1.00 33.38 151 LYS A CA 1
ATOM 1184 C C . LYS A 1 151 ? -12.522 -19.341 -23.666 1.00 33.38 151 LYS A C 1
ATOM 1186 O O . LYS A 1 151 ? -12.092 -18.281 -24.116 1.00 33.38 151 LYS A O 1
ATOM 1191 N N . SER A 1 152 ? -11.745 -20.396 -23.419 1.00 38.75 152 SER A N 1
ATOM 1192 C CA . SER A 1 152 ? -10.338 -20.462 -23.826 1.00 38.75 152 SER A CA 1
ATOM 1193 C C . SER A 1 152 ? -10.207 -20.244 -25.343 1.00 38.75 152 SER A C 1
ATOM 1195 O O . SER A 1 152 ? -10.924 -20.899 -26.112 1.00 38.75 152 SER A O 1
ATOM 1197 N N . PRO A 1 153 ? -9.307 -19.357 -25.805 1.00 38.91 153 PRO A N 1
ATOM 1198 C CA . PRO A 1 153 ? -8.989 -19.227 -27.220 1.00 38.91 153 PRO A CA 1
ATOM 1199 C C . PRO A 1 153 ? -8.397 -20.533 -27.756 1.00 38.91 153 PRO A C 1
ATOM 1201 O O . PRO A 1 153 ? -7.578 -21.180 -27.104 1.00 38.91 153 PRO A O 1
ATOM 1204 N N . LYS A 1 154 ? -8.800 -20.921 -28.970 1.00 40.22 154 LYS A N 1
ATOM 1205 C CA . LYS A 1 154 ? -8.201 -22.048 -29.689 1.00 40.22 154 LYS A CA 1
ATOM 1206 C C . LYS A 1 154 ? -6.731 -21.737 -29.978 1.00 40.22 154 LYS A C 1
ATOM 1208 O O . LYS A 1 154 ? -6.432 -20.811 -30.729 1.00 40.22 154 LYS A O 1
ATOM 1213 N N . VAL A 1 155 ? -5.849 -22.543 -29.392 1.00 40.31 155 VAL A N 1
ATOM 1214 C CA . VAL A 1 155 ? -4.401 -22.542 -29.611 1.00 40.31 155 VAL A CA 1
ATOM 1215 C C . VAL A 1 155 ? -4.116 -22.868 -31.079 1.00 40.31 155 VAL A C 1
ATOM 1217 O O . VAL A 1 155 ? -4.254 -24.006 -31.526 1.00 40.31 155 VAL A O 1
ATOM 1220 N N . GLY A 1 156 ? -3.741 -21.843 -31.844 1.00 49.81 156 GLY A N 1
ATOM 1221 C CA . GLY A 1 156 ? -2.937 -22.013 -33.050 1.00 49.81 156 GLY A CA 1
ATOM 1222 C C . GLY A 1 156 ? -1.498 -22.346 -32.653 1.00 49.81 156 GLY A C 1
ATOM 1223 O O . GLY A 1 156 ? -1.057 -21.934 -31.586 1.00 49.81 156 GLY A O 1
ATOM 1224 N N . LYS A 1 157 ? -0.804 -23.123 -33.497 1.00 46.16 157 LYS A N 1
ATOM 1225 C CA . LYS A 1 157 ? 0.593 -23.588 -33.366 1.00 46.16 157 LYS A CA 1
ATOM 1226 C C . LYS A 1 157 ? 1.450 -22.692 -32.453 1.00 46.16 157 LYS A C 1
ATOM 1228 O O . LYS A 1 157 ? 1.929 -21.640 -32.867 1.00 46.16 157 LYS A O 1
ATOM 1233 N N . GLN A 1 158 ? 1.603 -23.139 -31.212 1.00 42.16 158 GLN A N 1
ATOM 1234 C CA . GLN A 1 158 ? 2.344 -22.459 -30.163 1.00 42.16 158 GLN A CA 1
ATOM 1235 C C . GLN A 1 158 ? 3.827 -22.755 -30.368 1.00 42.16 158 GLN A C 1
ATOM 1237 O O . GLN A 1 158 ? 4.296 -23.855 -30.079 1.00 42.16 158 GLN A O 1
ATOM 1242 N N . ASP A 1 159 ? 4.545 -21.780 -30.921 1.00 56.31 159 ASP A N 1
ATOM 1243 C CA . ASP A 1 159 ? 5.988 -21.694 -30.724 1.00 56.31 159 ASP A CA 1
ATOM 1244 C C . ASP A 1 159 ? 6.220 -21.722 -29.207 1.00 56.31 159 ASP A C 1
ATOM 1246 O O . ASP A 1 159 ? 5.509 -21.037 -28.463 1.00 56.31 159 ASP A O 1
ATOM 1250 N N . SER A 1 160 ? 7.091 -22.606 -28.722 1.00 68.06 160 SER A N 1
ATOM 1251 C CA . SER A 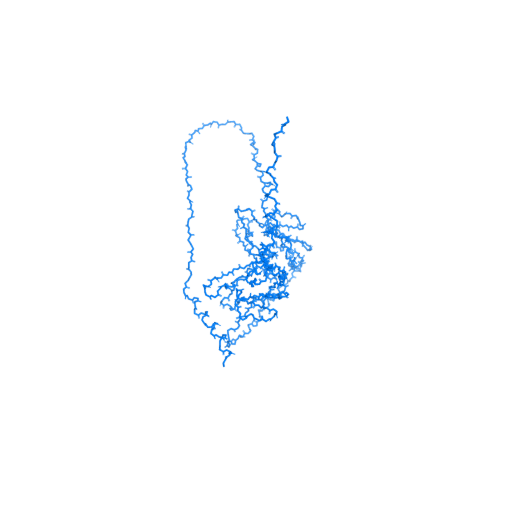1 160 ? 7.249 -22.876 -27.292 1.00 68.06 160 SER A CA 1
ATOM 1252 C C . SER A 1 160 ? 7.878 -21.661 -26.612 1.00 68.06 160 SER A C 1
ATOM 1254 O O . SER A 1 160 ? 9.095 -21.585 -26.447 1.00 68.06 160 SER A O 1
ATOM 1256 N N . MET A 1 161 ? 7.047 -20.679 -26.268 1.00 81.44 161 MET A N 1
ATOM 1257 C CA . MET A 1 161 ? 7.469 -19.447 -25.625 1.00 81.44 161 MET A CA 1
ATOM 1258 C C . MET A 1 161 ? 8.063 -19.812 -24.264 1.00 81.44 161 MET A C 1
ATOM 1260 O O . MET A 1 161 ? 7.376 -20.330 -23.384 1.00 81.44 161 MET A O 1
ATOM 1264 N N . GLN A 1 162 ? 9.374 -19.621 -24.128 1.00 92.56 162 GLN A N 1
ATOM 1265 C CA . GLN A 1 162 ? 10.098 -19.942 -22.905 1.00 92.56 162 GLN A CA 1
ATOM 1266 C C . GLN A 1 162 ? 9.582 -19.052 -21.772 1.00 92.56 162 GLN A C 1
ATOM 1268 O O . GLN A 1 162 ? 9.634 -17.831 -21.888 1.00 92.56 162 GLN A O 1
ATOM 1273 N N . MET A 1 163 ? 9.104 -19.654 -20.684 1.00 96.75 163 MET A N 1
ATOM 1274 C CA . MET A 1 163 ? 8.702 -18.924 -19.480 1.00 96.75 163 MET A CA 1
ATOM 1275 C C . MET A 1 163 ? 9.915 -18.674 -18.578 1.00 96.75 163 MET A C 1
ATOM 1277 O O . MET A 1 163 ? 10.841 -19.487 -18.531 1.00 96.75 163 MET A O 1
ATOM 1281 N N . ILE A 1 164 ? 9.899 -17.560 -17.855 1.00 97.75 164 ILE A N 1
ATOM 1282 C CA . ILE A 1 164 ? 10.917 -17.154 -16.887 1.00 97.75 164 ILE A CA 1
ATOM 1283 C C . ILE A 1 164 ? 10.251 -16.788 -15.556 1.00 97.75 164 ILE A C 1
ATOM 1285 O O . ILE A 1 164 ? 9.139 -16.267 -15.543 1.00 97.75 164 ILE A O 1
ATOM 1289 N N . SER A 1 165 ? 10.936 -17.057 -14.448 1.00 97.94 165 SER A N 1
ATOM 1290 C CA . SER A 1 165 ? 10.556 -16.639 -13.096 1.00 97.94 165 SER A CA 1
ATOM 1291 C C . SER A 1 165 ? 11.426 -15.463 -12.671 1.00 97.94 165 SER A C 1
ATOM 1293 O O . SER A 1 165 ? 12.649 -15.546 -12.775 1.00 97.94 165 SER A O 1
ATOM 1295 N N . VAL A 1 166 ? 10.817 -14.387 -12.185 1.00 98.50 166 VAL A N 1
ATOM 1296 C CA . VAL A 1 166 ? 11.500 -13.168 -11.730 1.00 98.50 166 VAL A CA 1
ATOM 1297 C C . VAL A 1 166 ? 10.985 -12.803 -10.344 1.00 98.50 166 VAL A C 1
ATOM 1299 O O . VAL A 1 166 ? 9.781 -12.830 -10.097 1.00 98.50 166 VAL A O 1
ATOM 1302 N N . SER A 1 167 ? 11.905 -12.435 -9.456 1.00 98.31 167 SER A N 1
ATOM 1303 C CA . SER A 1 167 ? 11.595 -11.938 -8.116 1.00 98.31 167 SER A CA 1
ATOM 1304 C C . SER A 1 167 ? 11.363 -10.428 -8.182 1.00 98.31 167 SER A C 1
ATOM 1306 O O . SER A 1 167 ? 12.313 -9.668 -8.370 1.00 98.31 167 SER A O 1
ATOM 1308 N N . VAL A 1 168 ? 10.117 -9.975 -8.064 1.00 98.25 168 VAL A N 1
ATOM 1309 C CA . VAL A 1 168 ? 9.762 -8.550 -8.054 1.00 98.25 168 VAL A CA 1
ATOM 1310 C C . VAL A 1 168 ? 9.756 -8.060 -6.612 1.00 98.25 168 VAL A C 1
ATOM 1312 O O . VAL A 1 168 ? 9.085 -8.634 -5.765 1.00 98.25 168 VAL A O 1
ATOM 1315 N N . LYS A 1 169 ? 10.517 -7.011 -6.309 1.00 97.75 169 LYS A N 1
ATOM 1316 C CA . LYS A 1 169 ? 10.758 -6.534 -4.944 1.00 97.75 169 LYS A CA 1
ATOM 1317 C C . LYS A 1 169 ? 10.448 -5.045 -4.813 1.00 97.75 169 LYS A C 1
ATOM 1319 O O . LYS A 1 169 ? 10.812 -4.266 -5.691 1.00 97.75 169 LYS A O 1
ATOM 1324 N N . LEU A 1 170 ? 9.857 -4.645 -3.686 1.00 96.81 170 LEU A N 1
ATOM 1325 C CA . LEU A 1 170 ? 9.729 -3.240 -3.285 1.00 96.81 170 LEU A CA 1
ATOM 1326 C C . LEU A 1 170 ? 10.704 -2.898 -2.155 1.00 96.81 170 LEU A C 1
ATOM 1328 O O . LEU A 1 170 ? 10.856 -3.671 -1.207 1.00 96.81 170 LEU A O 1
ATOM 1332 N N . THR A 1 171 ? 11.312 -1.716 -2.240 1.00 95.69 171 THR A N 1
ATOM 1333 C CA . THR A 1 171 ? 12.159 -1.148 -1.183 1.00 95.69 171 THR A CA 1
ATOM 1334 C C . THR A 1 171 ? 11.712 0.280 -0.866 1.00 95.69 171 THR A C 1
ATOM 1336 O O . THR A 1 171 ? 11.472 1.068 -1.779 1.00 95.69 171 THR A O 1
ATOM 1339 N N . PHE A 1 172 ? 11.630 0.640 0.417 1.00 93.81 172 PHE A N 1
ATOM 1340 C CA . PHE A 1 172 ? 11.203 1.965 0.875 1.00 93.81 172 PHE A CA 1
ATOM 1341 C C . PHE A 1 172 ? 12.235 2.579 1.825 1.00 93.81 172 PHE A C 1
ATOM 1343 O O . PHE A 1 172 ? 12.242 2.300 3.021 1.00 93.81 172 PHE A O 1
ATOM 1350 N N . THR A 1 173 ? 13.097 3.457 1.325 1.00 88.44 173 THR A N 1
ATOM 1351 C CA . THR A 1 173 ? 14.215 4.006 2.124 1.00 88.44 173 THR A CA 1
ATOM 1352 C C . THR A 1 173 ? 13.790 4.917 3.284 1.00 88.44 173 THR A C 1
ATOM 1354 O O . THR A 1 173 ? 14.558 5.109 4.221 1.00 88.44 173 THR A O 1
ATOM 1357 N N . ASN A 1 174 ? 12.553 5.425 3.270 1.00 84.56 174 ASN A N 1
ATOM 1358 C CA . ASN A 1 174 ? 11.996 6.263 4.342 1.00 84.56 174 ASN A CA 1
ATOM 1359 C C . ASN A 1 174 ? 11.302 5.486 5.466 1.00 84.56 174 ASN A C 1
ATOM 1361 O O . ASN A 1 174 ? 10.756 6.104 6.379 1.00 84.56 174 ASN A O 1
ATOM 1365 N N . TYR A 1 175 ? 11.271 4.158 5.390 1.00 84.06 175 TYR A N 1
ATOM 1366 C CA . TYR A 1 175 ? 10.610 3.320 6.384 1.00 84.06 175 TYR A CA 1
ATOM 1367 C C . TYR A 1 175 ? 11.631 2.661 7.320 1.00 84.06 175 TYR A C 1
ATOM 1369 O O . TYR A 1 175 ? 12.735 2.340 6.875 1.00 84.06 175 TYR A O 1
ATOM 1377 N N . PRO A 1 176 ? 11.280 2.410 8.602 1.00 81.81 176 PRO A N 1
ATOM 1378 C CA . PRO A 1 176 ? 12.207 1.817 9.574 1.00 81.81 176 PRO A CA 1
ATOM 1379 C C . PRO A 1 176 ? 12.811 0.487 9.109 1.00 81.81 176 PRO A C 1
ATOM 1381 O O . PRO A 1 176 ? 13.985 0.214 9.345 1.00 81.81 176 PRO A O 1
ATOM 1384 N N . ASN A 1 177 ? 12.008 -0.329 8.424 1.00 84.25 177 ASN A N 1
ATOM 1385 C CA . ASN A 1 177 ? 12.481 -1.466 7.654 1.00 84.25 177 ASN A CA 1
ATOM 1386 C C . ASN A 1 177 ? 12.273 -1.142 6.169 1.00 84.25 177 ASN A C 1
ATOM 1388 O O . ASN A 1 177 ? 11.130 -1.013 5.754 1.00 84.25 177 ASN A O 1
ATOM 1392 N N . PRO A 1 178 ? 13.316 -1.036 5.338 1.00 77.44 178 PRO A N 1
ATOM 1393 C CA . PRO A 1 178 ? 13.125 -0.722 3.929 1.00 77.44 178 PRO A CA 1
ATOM 1394 C C . PRO A 1 178 ? 12.558 -1.894 3.115 1.00 77.44 178 PRO A C 1
ATOM 1396 O O . PRO A 1 178 ? 11.977 -1.667 2.060 1.00 77.44 178 PRO A O 1
ATOM 1399 N N . ASN A 1 179 ? 12.662 -3.137 3.596 1.00 83.44 179 ASN A N 1
ATOM 1400 C CA . ASN A 1 179 ? 12.155 -4.340 2.923 1.00 83.44 179 ASN A CA 1
ATOM 1401 C C . ASN A 1 179 ? 10.871 -4.838 3.599 1.00 83.44 179 ASN A C 1
ATOM 1403 O O . ASN A 1 179 ? 10.806 -5.975 4.066 1.00 83.44 179 ASN A O 1
ATOM 1407 N N . VAL A 1 180 ? 9.870 -3.964 3.731 1.00 83.25 180 VAL A N 1
ATOM 1408 C CA . VAL A 1 180 ? 8.663 -4.303 4.502 1.00 83.25 180 VAL A CA 1
ATOM 1409 C C . VAL A 1 180 ? 7.820 -5.394 3.841 1.00 83.25 180 VAL A C 1
ATOM 1411 O O . VAL A 1 180 ? 7.099 -6.117 4.524 1.00 83.25 180 VAL A O 1
ATOM 1414 N N . GLN A 1 181 ? 7.896 -5.511 2.517 1.00 88.19 181 GLN A N 1
ATOM 1415 C CA . GLN A 1 181 ? 7.129 -6.486 1.752 1.00 88.19 181 GLN A CA 1
ATOM 1416 C C . GLN A 1 181 ? 8.027 -7.634 1.293 1.00 88.19 181 GLN A C 1
ATOM 1418 O O . GLN A 1 181 ? 9.157 -7.381 0.854 1.00 88.19 181 GLN A O 1
ATOM 1423 N N . PRO A 1 182 ? 7.546 -8.887 1.360 1.00 89.06 182 PRO A N 1
ATOM 1424 C CA . PRO A 1 182 ? 8.244 -9.985 0.720 1.00 89.06 182 PRO A CA 1
ATOM 1425 C C . PRO A 1 182 ? 8.301 -9.752 -0.805 1.00 89.06 182 PRO A C 1
ATOM 1427 O O . PRO A 1 182 ? 7.378 -9.164 -1.380 1.00 89.06 182 PRO A O 1
ATOM 1430 N N . PRO A 1 183 ? 9.379 -10.187 -1.480 1.00 93.12 183 PRO A N 1
ATOM 1431 C CA . PRO A 1 183 ? 9.408 -10.206 -2.936 1.00 93.12 183 PRO A CA 1
ATOM 1432 C C . PRO A 1 183 ? 8.344 -11.154 -3.500 1.00 93.12 183 PRO A C 1
ATOM 1434 O O . PRO A 1 183 ? 8.192 -12.275 -3.012 1.00 93.12 183 PRO A O 1
ATOM 1437 N N . GLU A 1 184 ? 7.667 -10.728 -4.561 1.00 94.69 184 GLU A N 1
ATOM 1438 C CA . GLU A 1 184 ? 6.709 -11.549 -5.299 1.00 94.69 184 GLU A CA 1
ATOM 1439 C C . GLU A 1 184 ? 7.409 -12.331 -6.404 1.00 94.69 184 GLU A C 1
ATOM 1441 O O . GLU A 1 184 ? 8.133 -11.767 -7.226 1.00 94.69 184 GLU A O 1
ATOM 1446 N N . GLN A 1 185 ? 7.170 -13.639 -6.454 1.00 95.94 185 GLN A N 1
ATOM 1447 C CA . GLN A 1 185 ? 7.663 -14.477 -7.543 1.00 95.94 185 GLN A CA 1
ATOM 1448 C C . GLN A 1 185 ? 6.661 -14.462 -8.692 1.00 95.94 185 GLN A C 1
ATOM 1450 O O . GLN A 1 185 ? 5.541 -14.953 -8.558 1.00 95.94 185 GLN A O 1
ATOM 1455 N N . VAL A 1 186 ? 7.076 -13.920 -9.833 1.00 96.75 186 VAL A N 1
ATOM 1456 C CA . VAL A 1 186 ? 6.227 -13.774 -11.017 1.00 96.75 186 VAL A CA 1
ATOM 1457 C C . VAL A 1 186 ? 6.778 -14.617 -12.158 1.00 96.75 186 VAL A C 1
ATOM 1459 O O . VAL A 1 186 ? 7.958 -14.526 -12.498 1.00 96.75 186 VAL A O 1
ATOM 1462 N N . ILE A 1 187 ? 5.907 -15.413 -12.783 1.00 96.69 187 ILE A N 1
ATOM 1463 C CA . ILE A 1 187 ? 6.236 -16.237 -13.949 1.00 96.69 187 ILE A CA 1
ATOM 1464 C C . ILE A 1 187 ? 5.612 -15.605 -15.196 1.00 96.69 187 ILE A C 1
ATOM 1466 O O . ILE A 1 187 ? 4.397 -15.424 -15.257 1.00 96.69 187 ILE A O 1
ATOM 1470 N N . ALA A 1 188 ? 6.430 -15.285 -16.199 1.00 97.12 188 ALA A N 1
ATOM 1471 C CA . ALA A 1 188 ? 5.991 -14.656 -17.447 1.00 97.12 188 ALA A CA 1
ATOM 1472 C C . ALA A 1 188 ? 6.810 -15.144 -18.651 1.00 97.12 188 ALA A C 1
ATOM 1474 O O . ALA A 1 188 ? 7.770 -15.897 -18.498 1.00 97.12 188 ALA A O 1
ATOM 1475 N N . ALA A 1 189 ? 6.429 -14.738 -19.860 1.00 97.56 189 ALA A N 1
ATOM 1476 C CA . ALA A 1 189 ? 7.176 -15.072 -21.066 1.00 97.56 189 ALA A CA 1
ATOM 1477 C C . ALA A 1 189 ? 8.566 -14.411 -21.078 1.00 97.56 189 ALA A C 1
ATOM 1479 O O . ALA A 1 189 ? 8.767 -13.300 -20.591 1.00 97.56 189 ALA A O 1
ATOM 1480 N N . ASN A 1 190 ? 9.550 -15.070 -21.686 1.00 96.94 190 ASN A N 1
ATOM 1481 C CA . ASN A 1 190 ? 10.845 -14.451 -21.933 1.00 96.94 190 ASN A CA 1
ATOM 1482 C C . ASN A 1 190 ? 10.668 -13.226 -22.846 1.00 96.94 190 ASN A C 1
ATOM 1484 O O . ASN A 1 190 ? 9.987 -13.285 -23.870 1.00 96.94 190 ASN A O 1
ATOM 1488 N N . GLY A 1 191 ? 11.298 -12.113 -22.474 1.00 96.75 191 GLY A N 1
ATOM 1489 C CA . GLY A 1 191 ? 11.152 -10.828 -23.150 1.00 96.75 191 GLY A CA 1
ATOM 1490 C C . GLY A 1 191 ? 10.073 -9.912 -22.564 1.00 96.75 191 GLY A C 1
ATOM 1491 O O . GLY A 1 191 ? 9.989 -8.772 -23.029 1.00 96.75 191 GLY A O 1
ATOM 1492 N N . THR A 1 192 ? 9.317 -10.369 -21.555 1.00 98.38 192 THR A N 1
ATOM 1493 C CA . THR A 1 192 ? 8.449 -9.527 -20.718 1.00 98.38 192 THR A CA 1
ATOM 1494 C C . THR A 1 192 ? 9.261 -8.414 -20.052 1.00 98.38 192 THR A C 1
ATOM 1496 O O . THR A 1 192 ? 10.393 -8.606 -19.601 1.00 98.38 192 THR A O 1
ATOM 1499 N N . THR A 1 193 ? 8.688 -7.218 -20.041 1.00 98.56 193 THR A N 1
ATOM 1500 C CA . THR A 1 193 ? 9.309 -5.984 -19.550 1.00 98.56 193 THR A CA 1
ATOM 1501 C C . THR A 1 193 ? 9.122 -5.817 -18.043 1.00 98.56 193 THR A C 1
ATOM 1503 O O . THR A 1 193 ? 8.219 -6.397 -17.441 1.00 98.56 193 THR A O 1
ATOM 1506 N N . ALA A 1 194 ? 9.946 -4.986 -17.408 1.00 98.56 194 ALA A N 1
ATOM 1507 C CA . ALA A 1 194 ? 9.817 -4.665 -15.990 1.00 98.56 194 ALA A CA 1
ATOM 1508 C C . ALA A 1 194 ? 8.453 -4.042 -15.651 1.00 98.56 194 ALA A C 1
ATOM 1510 O O . ALA A 1 194 ? 7.903 -4.324 -14.589 1.00 98.56 194 ALA A O 1
ATOM 1511 N N . PHE A 1 195 ? 7.880 -3.247 -16.562 1.00 98.62 195 PHE A N 1
ATOM 1512 C CA . PHE A 1 195 ? 6.524 -2.719 -16.408 1.00 98.62 195 PHE A CA 1
ATOM 1513 C C . PHE A 1 195 ? 5.490 -3.850 -16.310 1.00 98.62 195 PHE A C 1
ATOM 1515 O O . PHE A 1 195 ? 4.645 -3.854 -15.418 1.00 98.62 195 PHE A O 1
ATOM 1522 N N . GLU A 1 196 ? 5.557 -4.823 -17.218 1.00 98.44 196 GLU A N 1
ATOM 1523 C CA . GLU A 1 196 ? 4.626 -5.955 -17.242 1.00 98.44 196 GLU A CA 1
ATOM 1524 C C . GLU A 1 196 ? 4.816 -6.874 -16.029 1.00 98.44 196 GLU A C 1
ATOM 1526 O O . GLU A 1 196 ? 3.831 -7.344 -15.467 1.00 98.44 196 GLU A O 1
ATOM 1531 N N . PHE A 1 197 ? 6.053 -7.077 -15.560 1.00 98.56 197 PHE A N 1
ATOM 1532 C CA . PHE A 1 197 ? 6.306 -7.790 -14.303 1.00 98.56 197 PHE A CA 1
ATOM 1533 C C . PHE A 1 197 ? 5.673 -7.089 -13.097 1.00 98.56 197 PHE A C 1
ATOM 1535 O O . PHE A 1 197 ? 5.072 -7.763 -12.263 1.00 98.56 197 PHE A O 1
ATOM 1542 N N . LEU A 1 198 ? 5.743 -5.755 -13.019 1.00 98.38 198 LEU A N 1
ATOM 1543 C CA . LEU A 1 198 ? 5.055 -4.996 -11.971 1.00 98.38 198 LEU A CA 1
ATOM 1544 C C . LEU A 1 198 ? 3.527 -5.132 -12.082 1.00 98.38 198 LEU A C 1
ATOM 1546 O O . LEU A 1 198 ? 2.855 -5.322 -11.072 1.00 98.38 198 LEU A O 1
ATOM 1550 N N . GLN A 1 199 ? 2.984 -5.121 -13.303 1.00 97.69 199 GLN A N 1
ATOM 1551 C CA . GLN A 1 199 ? 1.557 -5.346 -13.558 1.00 97.69 199 GLN A CA 1
ATOM 1552 C C . GLN A 1 199 ? 1.079 -6.749 -13.174 1.00 97.69 199 GLN A C 1
ATOM 1554 O O . GLN A 1 199 ? -0.049 -6.915 -12.712 1.00 97.69 199 GLN A O 1
ATOM 1559 N N . LEU A 1 200 ? 1.913 -7.766 -13.361 1.00 96.69 200 LEU A N 1
ATOM 1560 C CA . LEU A 1 200 ? 1.610 -9.117 -12.904 1.00 96.69 200 LEU A CA 1
ATOM 1561 C C . LEU A 1 200 ? 1.721 -9.214 -11.377 1.00 96.69 200 LEU A C 1
ATOM 1563 O O . LEU A 1 200 ? 0.822 -9.758 -10.744 1.00 96.69 200 LEU A O 1
ATOM 1567 N N . ALA A 1 201 ? 2.749 -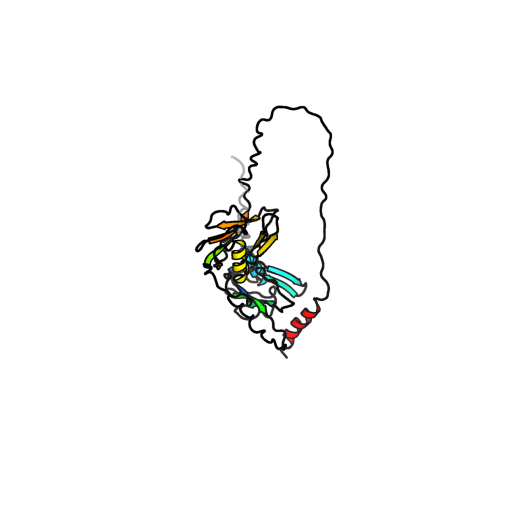8.616 -10.767 1.00 95.94 201 ALA A N 1
ATOM 1568 C CA . ALA A 1 201 ? 2.884 -8.561 -9.310 1.00 95.94 201 ALA A CA 1
ATOM 1569 C C . ALA A 1 201 ? 1.686 -7.858 -8.644 1.00 95.94 201 ALA A C 1
ATOM 1571 O O . ALA A 1 201 ? 1.190 -8.325 -7.620 1.00 95.94 201 ALA A O 1
ATOM 1572 N N . SER A 1 202 ? 1.146 -6.797 -9.258 1.00 94.25 202 SER A N 1
ATOM 1573 C CA . SER A 1 202 ? -0.027 -6.076 -8.740 1.00 94.25 202 SER A CA 1
ATOM 1574 C C . SER A 1 202 ? -1.322 -6.889 -8.747 1.00 94.25 202 SER A C 1
ATOM 1576 O O . SER A 1 202 ? -2.266 -6.533 -8.050 1.00 94.25 202 SER A O 1
ATOM 1578 N N . GLN A 1 203 ? -1.392 -7.966 -9.535 1.00 91.56 203 GLN A N 1
ATOM 1579 C CA . GLN A 1 203 ? -2.527 -8.899 -9.515 1.00 91.56 203 GLN A CA 1
ATOM 1580 C C . GLN A 1 203 ? -2.430 -9.892 -8.351 1.00 91.56 203 GLN A C 1
ATOM 1582 O O . GLN A 1 203 ? -3.442 -10.446 -7.931 1.00 91.56 203 GLN A O 1
ATOM 1587 N N . LEU A 1 204 ? -1.218 -10.118 -7.839 1.00 91.06 204 LEU A N 1
ATOM 1588 C CA . LEU A 1 204 ? -0.950 -11.063 -6.759 1.00 91.06 204 LEU A CA 1
ATOM 1589 C C . LEU A 1 204 ? -0.997 -10.383 -5.392 1.00 91.06 204 LEU A C 1
ATOM 1591 O O . LEU A 1 204 ? -1.518 -10.966 -4.445 1.00 91.06 204 LEU A O 1
ATOM 1595 N N . ASN A 1 205 ? -0.465 -9.163 -5.298 1.00 91.75 205 ASN A N 1
ATOM 1596 C CA . ASN A 1 205 ? -0.302 -8.434 -4.048 1.00 91.75 205 ASN A CA 1
ATOM 1597 C C . ASN A 1 205 ? -0.738 -6.962 -4.213 1.00 91.75 205 ASN A C 1
ATOM 1599 O O . ASN A 1 205 ? -0.148 -6.239 -5.024 1.00 91.75 205 ASN A O 1
ATOM 1603 N N . PRO A 1 206 ? -1.713 -6.474 -3.420 1.00 92.38 206 PRO A N 1
ATOM 1604 C CA . PRO A 1 206 ? -2.243 -5.116 -3.550 1.00 92.38 206 PRO A CA 1
ATOM 1605 C C . PRO A 1 206 ? -1.206 -4.016 -3.288 1.00 92.38 206 PRO A C 1
ATOM 1607 O O . PRO A 1 206 ? -1.327 -2.921 -3.828 1.00 92.38 206 PRO A O 1
ATOM 1610 N N . CYS A 1 207 ? -0.137 -4.285 -2.535 1.00 93.50 207 CYS A N 1
ATOM 1611 C CA . CYS A 1 207 ? 0.935 -3.306 -2.350 1.00 93.50 207 CYS A CA 1
ATOM 1612 C C . CYS A 1 207 ? 1.718 -3.049 -3.652 1.00 93.50 207 CYS A C 1
ATOM 1614 O O . CYS A 1 207 ? 2.337 -2.004 -3.802 1.00 93.50 207 CYS A O 1
ATOM 1616 N N . TYR A 1 208 ? 1.651 -3.936 -4.647 1.00 95.62 208 TYR A N 1
ATOM 1617 C CA . TYR A 1 208 ? 2.253 -3.692 -5.961 1.00 95.62 208 TYR A CA 1
ATOM 1618 C C . TYR A 1 208 ? 1.329 -2.902 -6.898 1.00 95.62 208 TYR A C 1
ATOM 1620 O O . TYR A 1 208 ? 1.741 -2.591 -8.013 1.00 95.62 208 TYR A O 1
ATOM 1628 N N . LEU A 1 209 ? 0.110 -2.532 -6.470 1.00 95.38 209 LEU A N 1
ATOM 1629 C CA . LEU A 1 209 ? -0.723 -1.582 -7.211 1.00 95.38 209 LEU A CA 1
ATOM 1630 C C . LEU A 1 209 ? 0.046 -0.279 -7.429 1.00 95.38 209 LEU A C 1
ATOM 1632 O O . LEU A 1 209 ? 0.670 0.267 -6.512 1.00 95.38 209 LEU A O 1
ATOM 1636 N N . PHE A 1 210 ? -0.009 0.210 -8.662 1.00 97.69 210 PHE A N 1
ATOM 1637 C CA . PHE A 1 210 ? 0.821 1.311 -9.116 1.00 97.69 210 PHE A CA 1
ATOM 1638 C C . PHE A 1 210 ? 0.074 2.207 -10.103 1.00 97.69 210 PHE A C 1
ATOM 1640 O O . PHE A 1 210 ? -0.858 1.776 -10.779 1.00 97.69 210 PHE A O 1
ATOM 1647 N N . ASN A 1 211 ? 0.523 3.457 -10.197 1.00 97.75 211 ASN A N 1
ATOM 1648 C CA . ASN A 1 211 ? 0.104 4.411 -11.220 1.00 97.75 211 ASN A CA 1
ATOM 1649 C C . ASN A 1 211 ? 1.312 4.848 -12.046 1.00 97.75 211 ASN A C 1
ATOM 1651 O O . ASN A 1 211 ? 2.463 4.763 -11.606 1.00 97.75 211 ASN A O 1
ATOM 1655 N N . TYR A 1 212 ? 1.042 5.339 -13.251 1.00 97.94 212 TYR A N 1
ATOM 1656 C CA . TYR A 1 212 ? 2.065 5.850 -14.148 1.00 97.94 212 TYR A CA 1
ATOM 1657 C C . TYR A 1 212 ? 1.544 7.016 -14.986 1.00 97.94 212 TYR A C 1
ATOM 1659 O O . TYR A 1 212 ? 0.348 7.151 -15.238 1.00 97.94 212 TYR A O 1
ATOM 1667 N N . THR A 1 213 ? 2.471 7.836 -15.470 1.00 97.06 213 THR A N 1
ATOM 1668 C CA . THR A 1 213 ? 2.216 8.857 -16.488 1.00 97.06 213 THR A CA 1
ATOM 1669 C C . THR A 1 213 ? 2.881 8.444 -17.797 1.00 97.06 213 THR A C 1
ATOM 1671 O O . THR A 1 213 ? 4.025 7.990 -17.807 1.00 97.06 213 THR A O 1
ATOM 1674 N N . GLN A 1 214 ? 2.173 8.588 -18.917 1.00 97.00 214 GLN A N 1
ATOM 1675 C CA . GLN A 1 214 ? 2.733 8.330 -20.243 1.00 97.00 214 GLN A CA 1
ATOM 1676 C C . GLN A 1 214 ? 3.560 9.527 -20.726 1.00 97.00 214 GLN A C 1
ATOM 1678 O O . GLN A 1 214 ? 3.054 10.646 -20.799 1.00 97.00 214 GLN A O 1
ATOM 1683 N N . PHE A 1 215 ? 4.795 9.270 -21.149 1.00 94.56 215 PHE A N 1
ATOM 1684 C CA . PHE A 1 215 ? 5.655 10.228 -21.842 1.00 94.56 215 PHE A CA 1
ATOM 1685 C C . PHE A 1 215 ? 6.074 9.701 -23.219 1.00 94.56 215 PHE A C 1
ATOM 1687 O O . PHE A 1 215 ? 5.836 8.542 -23.566 1.00 94.56 215 PHE A O 1
ATOM 1694 N N . SER A 1 216 ? 6.729 10.550 -24.016 1.00 94.44 216 SER A N 1
ATOM 1695 C CA . SER A 1 216 ? 7.277 10.169 -25.327 1.00 94.44 216 SER A CA 1
ATOM 1696 C C . SER A 1 216 ? 8.375 9.104 -25.239 1.00 94.44 216 SER A C 1
ATOM 1698 O O . SER A 1 216 ? 8.575 8.360 -26.193 1.00 94.44 216 SER A O 1
ATOM 1700 N N . PHE A 1 217 ? 9.067 9.016 -24.101 1.00 86.81 217 PHE A N 1
ATOM 1701 C CA . PHE A 1 217 ? 10.105 8.017 -23.834 1.00 86.81 217 PHE A CA 1
ATOM 1702 C C . PHE A 1 217 ? 9.577 6.745 -23.146 1.00 86.81 217 PHE A C 1
ATOM 1704 O O . PHE A 1 217 ? 10.367 5.851 -22.851 1.00 86.81 217 PHE A O 1
ATOM 1711 N N . GLY A 1 218 ? 8.270 6.658 -22.873 1.00 94.44 218 GLY A N 1
ATOM 1712 C CA . GLY A 1 218 ? 7.640 5.516 -22.206 1.00 94.44 218 GLY A CA 1
ATOM 1713 C C . GLY A 1 218 ? 6.817 5.899 -20.976 1.00 94.44 218 GLY A C 1
ATOM 1714 O O . GLY A 1 218 ? 6.590 7.076 -20.687 1.00 94.44 218 GLY A O 1
ATOM 1715 N N . ARG A 1 219 ? 6.340 4.882 -20.263 1.00 97.75 219 ARG A N 1
ATOM 1716 C CA . ARG A 1 219 ? 5.569 4.992 -19.024 1.00 97.75 219 ARG A CA 1
ATOM 1717 C C . ARG A 1 219 ? 6.506 5.236 -17.851 1.00 97.75 219 ARG A C 1
ATOM 1719 O O . ARG A 1 219 ? 7.437 4.473 -17.595 1.00 97.75 219 ARG A O 1
ATOM 1726 N N . TYR A 1 220 ? 6.227 6.310 -17.128 1.00 96.44 220 TYR A N 1
ATOM 1727 C CA . TYR A 1 220 ? 6.935 6.707 -15.923 1.00 96.44 220 TYR A CA 1
ATOM 1728 C C . TYR A 1 220 ? 6.094 6.360 -14.696 1.00 96.44 220 TYR A C 1
ATOM 1730 O O . TYR A 1 220 ? 4.980 6.864 -14.558 1.00 96.44 220 TYR A O 1
ATOM 1738 N N . ILE A 1 221 ? 6.607 5.487 -13.831 1.00 98.19 221 ILE A N 1
ATOM 1739 C CA . ILE A 1 221 ? 5.900 5.026 -12.631 1.00 98.19 221 ILE A CA 1
ATOM 1740 C C . ILE A 1 221 ? 5.909 6.145 -11.587 1.00 98.19 221 ILE A C 1
ATOM 1742 O O . ILE A 1 221 ? 6.972 6.601 -11.176 1.00 98.19 221 ILE A O 1
ATOM 1746 N N . THR A 1 222 ? 4.724 6.574 -11.158 1.00 97.12 222 THR A N 1
ATOM 1747 C CA . THR A 1 222 ? 4.546 7.696 -10.222 1.00 97.12 222 THR A CA 1
ATOM 1748 C C . THR A 1 222 ? 4.139 7.244 -8.827 1.00 97.12 222 THR A C 1
ATOM 1750 O O . THR A 1 222 ? 4.292 7.992 -7.867 1.00 97.12 222 THR A O 1
ATOM 1753 N N . THR A 1 223 ? 3.598 6.035 -8.692 1.00 97.06 223 THR A N 1
ATOM 1754 C CA . THR A 1 223 ? 3.082 5.521 -7.419 1.00 97.06 223 THR A CA 1
ATOM 1755 C C . THR A 1 223 ? 3.250 4.017 -7.383 1.00 97.06 223 THR A C 1
ATOM 1757 O O . THR A 1 223 ? 2.916 3.387 -8.375 1.00 97.06 223 THR A O 1
ATOM 1760 N N . ILE A 1 224 ? 3.681 3.446 -6.259 1.00 97.06 224 ILE A N 1
ATOM 1761 C CA . ILE A 1 224 ? 3.555 2.013 -5.940 1.00 97.06 224 ILE A CA 1
ATOM 1762 C C . ILE A 1 224 ? 3.197 1.913 -4.451 1.00 97.06 224 ILE A C 1
ATOM 1764 O O . ILE A 1 224 ? 3.672 2.722 -3.656 1.00 97.06 224 ILE A O 1
ATOM 1768 N N . CYS A 1 225 ? 2.338 0.976 -4.049 1.00 94.94 225 CYS A N 1
ATOM 1769 C CA . CYS A 1 225 ? 1.926 0.794 -2.646 1.00 94.94 225 CYS A CA 1
ATOM 1770 C C . CYS A 1 225 ? 1.451 2.087 -1.957 1.00 94.94 225 CYS A C 1
ATOM 1772 O O . CYS A 1 225 ? 1.761 2.349 -0.797 1.00 94.94 225 CYS A O 1
ATOM 1774 N N . CYS A 1 226 ? 0.743 2.939 -2.701 1.00 91.00 226 CYS A N 1
ATOM 1775 C CA . CYS A 1 226 ? 0.209 4.240 -2.253 1.00 91.00 226 CYS A CA 1
ATOM 1776 C C . CYS A 1 226 ? 1.237 5.308 -1.941 1.00 91.00 226 CYS A C 1
ATOM 1778 O O . CYS A 1 226 ? 0.874 6.393 -1.489 1.00 91.00 226 CYS A O 1
ATOM 1780 N N . ILE A 1 227 ? 2.502 5.024 -2.204 1.00 94.06 227 ILE A N 1
ATOM 1781 C CA . ILE A 1 227 ? 3.559 5.999 -2.065 1.00 94.06 227 ILE A CA 1
ATOM 1782 C C . ILE A 1 227 ? 3.732 6.676 -3.415 1.00 94.06 227 ILE A C 1
ATOM 1784 O O . ILE A 1 227 ? 4.282 6.107 -4.363 1.00 94.06 227 ILE A O 1
ATOM 1788 N N . GLU A 1 228 ? 3.186 7.882 -3.502 1.00 95.12 228 GLU A N 1
ATOM 1789 C CA . GLU A 1 228 ? 3.368 8.774 -4.639 1.00 95.12 228 GLU A CA 1
ATOM 1790 C C . GLU A 1 228 ? 4.763 9.403 -4.601 1.00 95.12 228 GLU A C 1
ATOM 1792 O O . GLU A 1 228 ? 5.308 9.678 -3.530 1.00 95.12 228 GLU A O 1
ATOM 1797 N N . GLU A 1 229 ? 5.337 9.644 -5.779 1.00 94.12 229 GLU A N 1
ATOM 1798 C CA . GLU A 1 229 ? 6.499 10.513 -5.907 1.00 94.12 229 GLU A CA 1
ATOM 1799 C C . GLU A 1 229 ? 6.257 11.870 -5.233 1.00 94.12 229 GLU A C 1
ATOM 1801 O O . GLU A 1 229 ? 5.170 12.446 -5.277 1.00 94.12 229 GLU A O 1
ATOM 1806 N N . ASN A 1 230 ? 7.304 12.428 -4.637 1.00 93.62 230 ASN A N 1
ATOM 1807 C CA . ASN A 1 230 ? 7.243 13.753 -4.050 1.00 93.62 230 ASN A CA 1
ATOM 1808 C C . ASN A 1 230 ? 8.339 14.628 -4.643 1.00 93.62 230 ASN A C 1
ATOM 1810 O O . ASN A 1 230 ? 9.489 14.617 -4.208 1.00 93.62 230 ASN A O 1
ATOM 1814 N N . LYS A 1 231 ? 7.951 15.446 -5.625 1.00 91.88 231 LYS A N 1
ATOM 1815 C CA . LYS A 1 231 ? 8.855 16.372 -6.325 1.00 91.88 231 LYS A CA 1
ATOM 1816 C C . LYS A 1 231 ? 9.439 17.439 -5.405 1.00 91.88 231 LYS A C 1
ATOM 1818 O O . LYS A 1 231 ? 10.567 17.869 -5.625 1.00 91.88 231 LYS A O 1
ATOM 1823 N N . ALA A 1 232 ? 8.696 17.855 -4.377 1.00 92.50 232 ALA A N 1
ATOM 1824 C CA . ALA A 1 232 ? 9.152 18.871 -3.433 1.00 92.50 232 ALA A CA 1
ATOM 1825 C C . ALA A 1 232 ? 10.267 18.341 -2.520 1.00 92.50 232 ALA A C 1
ATOM 1827 O O . ALA A 1 232 ? 11.197 19.079 -2.209 1.00 92.50 232 ALA A O 1
ATOM 1828 N N . THR A 1 233 ? 10.204 17.064 -2.131 1.00 89.69 233 THR A N 1
ATOM 1829 C CA . THR A 1 233 ? 11.243 16.395 -1.327 1.00 89.69 233 THR A CA 1
ATOM 1830 C C . THR A 1 233 ? 12.189 15.524 -2.158 1.00 89.69 233 THR A C 1
ATOM 1832 O O . THR A 1 233 ? 13.064 14.867 -1.603 1.00 89.69 233 THR A O 1
ATOM 1835 N N . GLN A 1 234 ? 12.043 15.553 -3.485 1.00 93.50 234 GLN A N 1
ATOM 1836 C CA . GLN A 1 234 ? 12.836 14.803 -4.461 1.00 93.50 234 GLN A CA 1
ATOM 1837 C C . GLN A 1 234 ? 12.802 13.280 -4.272 1.00 93.50 234 GLN A C 1
ATOM 1839 O O . GLN A 1 234 ? 13.781 12.610 -4.588 1.00 93.50 234 GLN A O 1
ATOM 1844 N N . PHE A 1 235 ? 11.699 12.721 -3.781 1.00 94.44 235 PHE A N 1
ATOM 1845 C CA . PHE A 1 235 ? 11.527 11.272 -3.690 1.00 94.44 235 PHE A CA 1
ATOM 1846 C C . PHE A 1 235 ? 10.842 10.706 -4.930 1.00 94.44 235 PHE A C 1
ATOM 1848 O O . PHE A 1 235 ? 9.790 11.199 -5.337 1.00 94.44 235 PHE A O 1
ATOM 1855 N N . TYR A 1 236 ? 11.424 9.650 -5.493 1.00 96.19 236 TYR A N 1
ATOM 1856 C CA . TYR A 1 236 ? 10.967 9.016 -6.727 1.00 96.19 236 TYR A CA 1
ATOM 1857 C C . TYR A 1 236 ? 11.097 7.494 -6.655 1.00 96.19 236 TYR A C 1
ATOM 1859 O O . TYR A 1 236 ? 11.742 6.951 -5.756 1.00 96.19 236 TYR A O 1
ATOM 1867 N N . TRP A 1 237 ? 10.504 6.822 -7.642 1.00 97.31 237 TRP A N 1
ATOM 1868 C CA . TRP A 1 237 ? 10.641 5.388 -7.862 1.00 97.31 237 TRP A CA 1
ATOM 1869 C C . TRP A 1 237 ? 11.773 5.087 -8.843 1.00 97.31 237 TRP A C 1
ATOM 1871 O O . TRP A 1 237 ? 11.747 5.512 -9.998 1.00 97.31 237 TRP A O 1
ATOM 1881 N N . PHE A 1 238 ? 12.755 4.323 -8.381 1.00 97.19 238 PHE A N 1
ATOM 1882 C CA . PHE A 1 238 ? 13.902 3.867 -9.157 1.00 97.19 238 PHE A CA 1
ATOM 1883 C C . PHE A 1 238 ? 13.796 2.371 -9.438 1.00 97.19 238 PHE A C 1
ATOM 1885 O O . PHE A 1 238 ? 13.209 1.626 -8.657 1.00 97.19 238 PHE A O 1
ATOM 1892 N N . ILE A 1 239 ? 14.367 1.928 -10.557 1.00 98.31 239 ILE A N 1
ATOM 1893 C CA . ILE A 1 239 ? 14.313 0.531 -10.996 1.00 98.31 239 ILE A CA 1
ATOM 1894 C C . ILE A 1 239 ? 15.722 -0.038 -10.973 1.00 98.31 239 ILE A C 1
ATOM 1896 O O . ILE A 1 239 ? 16.636 0.547 -11.554 1.00 98.31 239 ILE A O 1
ATOM 1900 N N . TYR A 1 240 ? 15.884 -1.197 -10.349 1.00 98.31 240 TYR A N 1
ATOM 1901 C CA . TYR A 1 240 ? 17.140 -1.926 -10.287 1.00 98.31 240 TYR A CA 1
ATOM 1902 C C . TYR A 1 240 ? 16.940 -3.347 -10.798 1.00 98.31 240 TYR A C 1
ATOM 1904 O O . TYR A 1 240 ? 15.933 -3.988 -10.497 1.00 98.31 240 TYR A O 1
ATOM 1912 N N . LEU A 1 241 ? 17.929 -3.864 -11.518 1.00 98.50 241 LEU A N 1
ATOM 1913 C CA . LEU A 1 241 ? 18.000 -5.268 -11.898 1.00 98.50 241 LEU A CA 1
ATOM 1914 C C . LEU A 1 241 ? 19.199 -5.896 -11.191 1.00 98.50 241 LEU A C 1
ATOM 1916 O O . LEU A 1 241 ? 20.329 -5.448 -11.369 1.00 98.50 241 LEU A O 1
ATOM 1920 N N . ASN A 1 242 ? 18.953 -6.906 -10.359 1.00 97.88 242 ASN A N 1
ATOM 1921 C CA . ASN A 1 242 ? 19.973 -7.585 -9.554 1.00 97.88 242 ASN A CA 1
ATOM 1922 C C . ASN A 1 242 ? 20.825 -6.618 -8.707 1.00 97.88 242 ASN A C 1
ATOM 1924 O O . ASN A 1 242 ? 22.030 -6.796 -8.558 1.00 97.88 242 ASN A O 1
ATOM 1928 N N . GLY A 1 243 ? 20.194 -5.566 -8.174 1.00 96.75 243 GLY A N 1
ATOM 1929 C CA . GLY A 1 243 ? 20.856 -4.537 -7.361 1.00 96.75 243 GLY A CA 1
ATOM 1930 C C . GLY A 1 243 ? 21.601 -3.459 -8.156 1.00 96.75 243 GLY A C 1
ATOM 1931 O O . GLY A 1 243 ? 22.167 -2.554 -7.550 1.00 96.75 243 GLY A O 1
ATOM 1932 N N . ILE A 1 244 ? 21.582 -3.506 -9.491 1.00 97.44 244 ILE A N 1
ATOM 1933 C CA . ILE A 1 244 ? 22.212 -2.501 -10.357 1.00 97.44 244 ILE A CA 1
ATOM 1934 C C . ILE A 1 244 ? 21.135 -1.532 -10.875 1.00 97.44 244 ILE A C 1
ATOM 1936 O O . ILE A 1 244 ? 20.135 -2.013 -11.417 1.00 97.44 244 ILE A O 1
ATOM 1940 N N . PRO A 1 245 ? 21.308 -0.198 -10.748 1.00 97.00 245 PRO A N 1
ATOM 1941 C CA . PRO A 1 245 ? 20.367 0.773 -11.304 1.00 97.00 245 PRO A CA 1
ATOM 1942 C C . PRO A 1 245 ? 20.153 0.560 -12.805 1.00 97.00 245 PRO A C 1
ATOM 1944 O O . PRO A 1 245 ? 21.109 0.409 -13.568 1.00 97.00 245 PRO A O 1
ATOM 1947 N N . SER A 1 246 ? 18.897 0.571 -13.244 1.00 96.88 246 SER A N 1
ATOM 1948 C CA . SER A 1 246 ? 18.560 0.432 -14.657 1.00 96.88 246 SER A CA 1
ATOM 1949 C C . SER A 1 246 ? 18.873 1.724 -15.422 1.00 96.88 246 SER A C 1
ATOM 1951 O O . SER A 1 246 ? 18.385 2.787 -15.036 1.00 96.88 246 SER A O 1
ATOM 1953 N N . PRO A 1 247 ? 19.605 1.663 -16.552 1.00 94.19 247 PRO A N 1
ATOM 1954 C CA . PRO A 1 247 ? 19.825 2.826 -17.414 1.00 94.19 247 PRO A CA 1
ATOM 1955 C C . PRO A 1 247 ? 18.610 3.155 -18.298 1.00 94.19 247 PRO A C 1
ATOM 1957 O O . PRO A 1 247 ? 18.625 4.143 -19.028 1.00 94.19 247 PRO A O 1
ATOM 1960 N N . VAL A 1 248 ? 17.574 2.309 -18.283 1.00 96.50 248 VAL A N 1
ATOM 1961 C CA . VAL A 1 248 ? 16.359 2.450 -19.096 1.00 96.50 248 VAL A CA 1
ATOM 1962 C C . VAL A 1 248 ? 15.100 2.335 -18.238 1.00 96.50 248 VAL A C 1
ATOM 1964 O O . VAL A 1 248 ? 15.116 1.751 -17.153 1.00 96.50 248 VAL A O 1
ATOM 1967 N N . GLY A 1 249 ? 13.990 2.877 -18.739 1.00 95.88 249 GLY A N 1
ATOM 1968 C CA . GLY A 1 249 ? 12.689 2.794 -18.076 1.00 95.88 249 GLY A CA 1
ATOM 1969 C C . GLY A 1 249 ? 12.080 1.386 -18.072 1.00 95.88 249 GLY A C 1
ATOM 1970 O O . GLY A 1 249 ? 12.552 0.468 -18.750 1.00 95.88 249 GLY A O 1
ATOM 1971 N N . ALA A 1 250 ? 10.978 1.244 -17.330 1.00 97.75 250 ALA A N 1
ATOM 1972 C CA . ALA A 1 250 ? 10.295 -0.030 -17.095 1.00 97.75 250 ALA A CA 1
ATOM 1973 C C . ALA A 1 250 ? 9.838 -0.742 -18.383 1.00 97.75 250 ALA A C 1
ATOM 1975 O O . ALA A 1 250 ? 9.817 -1.968 -18.428 1.00 97.75 250 ALA A O 1
ATOM 1976 N N . ASP A 1 251 ? 9.508 0.017 -19.432 1.00 97.94 251 ASP A N 1
ATOM 1977 C CA . ASP A 1 251 ? 9.049 -0.513 -20.725 1.00 97.94 251 ASP A CA 1
ATOM 1978 C C . ASP A 1 251 ? 10.157 -1.161 -21.563 1.00 97.94 251 ASP A C 1
ATOM 1980 O O . ASP A 1 251 ? 9.877 -1.908 -22.498 1.00 97.94 251 ASP A O 1
ATOM 1984 N N . LEU A 1 252 ? 11.422 -0.854 -21.273 1.00 97.81 252 LEU A N 1
ATOM 1985 C CA . LEU A 1 252 ? 12.565 -1.330 -22.057 1.00 97.81 252 LEU A CA 1
ATOM 1986 C C . LEU A 1 252 ? 13.414 -2.345 -21.294 1.00 97.81 252 LEU A C 1
ATOM 1988 O O . LEU A 1 252 ? 14.086 -3.170 -21.914 1.00 97.81 252 LEU A O 1
ATOM 1992 N N . LEU A 1 253 ? 13.387 -2.298 -19.962 1.00 98.31 253 LEU A N 1
ATOM 1993 C CA . LEU A 1 253 ? 14.099 -3.250 -19.122 1.00 98.31 253 LEU A CA 1
ATOM 1994 C C . LEU A 1 253 ? 13.440 -4.632 -19.221 1.00 98.31 253 LEU A C 1
ATOM 1996 O O . LEU A 1 253 ? 12.262 -4.769 -18.911 1.00 98.31 253 LEU A O 1
ATOM 2000 N N . LYS A 1 254 ? 14.199 -5.655 -19.623 1.00 98.38 254 LYS A N 1
ATOM 2001 C CA . LYS A 1 254 ? 13.721 -7.040 -19.775 1.00 98.38 254 LYS A CA 1
ATOM 2002 C C . LYS A 1 254 ? 14.522 -7.982 -18.873 1.00 98.38 254 LYS A C 1
ATOM 2004 O O . LYS A 1 254 ? 15.644 -8.339 -19.244 1.00 98.38 254 LYS A O 1
ATOM 2009 N N . PRO A 1 255 ? 13.988 -8.348 -17.696 1.00 98.31 255 PRO A N 1
ATOM 2010 C CA . PRO A 1 255 ? 14.619 -9.321 -16.811 1.00 98.31 255 PRO A CA 1
ATOM 2011 C C . PRO A 1 255 ? 14.741 -10.711 -17.452 1.00 98.31 255 PRO A C 1
ATOM 2013 O O . PRO A 1 255 ? 14.016 -11.056 -18.388 1.00 98.31 255 PRO A O 1
ATOM 2016 N N . LYS A 1 256 ? 15.651 -11.524 -16.921 1.00 98.19 256 LYS A N 1
ATOM 2017 C CA . LYS A 1 256 ? 15.870 -12.931 -17.272 1.00 98.19 256 LYS A CA 1
ATOM 2018 C C . LYS A 1 256 ? 15.419 -13.850 -16.138 1.00 98.19 256 LYS A C 1
ATOM 2020 O O . LYS A 1 256 ? 15.178 -13.421 -15.015 1.00 98.19 256 LYS A O 1
ATOM 2025 N N . ASN A 1 257 ? 15.326 -15.144 -16.437 1.00 98.12 257 ASN A N 1
ATOM 2026 C CA . ASN A 1 257 ? 14.986 -16.153 -15.437 1.00 98.12 257 ASN A CA 1
ATOM 2027 C C . ASN A 1 257 ? 15.947 -16.115 -14.240 1.00 98.12 257 ASN A C 1
ATOM 2029 O O . ASN A 1 257 ? 17.157 -16.232 -14.423 1.00 98.12 257 ASN A O 1
ATOM 2033 N N . GLY A 1 258 ? 15.388 -16.014 -13.037 1.00 97.94 258 GLY A N 1
ATOM 2034 C CA . GLY A 1 258 ? 16.119 -15.923 -11.776 1.00 97.94 258 GLY A CA 1
ATOM 2035 C C . GLY A 1 258 ? 16.536 -14.505 -11.380 1.00 97.94 258 GLY A C 1
ATOM 2036 O O . GLY A 1 258 ? 17.061 -14.335 -10.281 1.00 97.94 258 GLY A O 1
ATOM 2037 N N . ASP A 1 259 ? 16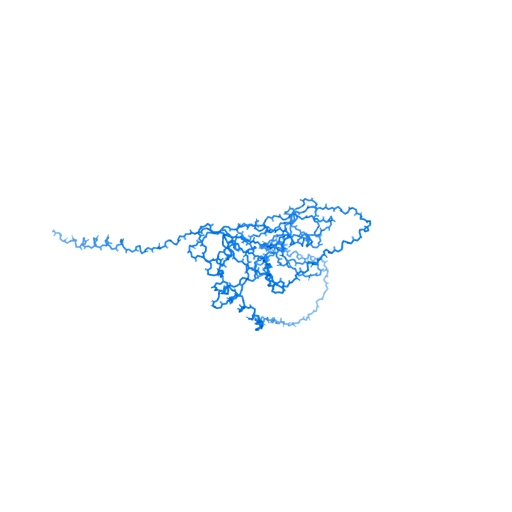.300 -13.493 -12.221 1.00 98.62 259 ASP A N 1
ATOM 2038 C CA . ASP A 1 259 ? 16.627 -12.112 -11.871 1.00 98.62 259 ASP A CA 1
ATOM 2039 C C . ASP A 1 259 ? 15.742 -11.591 -10.728 1.00 98.62 259 ASP A C 1
ATOM 2041 O O . ASP A 1 259 ? 14.596 -12.006 -10.532 1.00 98.62 259 ASP A O 1
ATOM 2045 N N . THR A 1 260 ? 16.279 -10.619 -9.992 1.00 98.56 260 THR A N 1
ATOM 2046 C CA . THR A 1 260 ? 15.537 -9.789 -9.045 1.00 98.56 260 THR A CA 1
ATOM 2047 C C . THR A 1 260 ? 15.331 -8.399 -9.631 1.00 98.56 260 THR A C 1
ATOM 2049 O O . THR A 1 260 ? 16.292 -7.667 -9.869 1.00 98.56 260 THR A O 1
ATOM 2052 N N . LEU A 1 261 ? 14.074 -8.027 -9.838 1.00 98.62 261 LEU A N 1
ATOM 2053 C CA . LEU A 1 261 ? 13.652 -6.702 -10.266 1.00 98.62 261 LEU A CA 1
ATOM 2054 C C . LEU A 1 261 ? 13.192 -5.910 -9.040 1.00 98.62 261 LEU A C 1
ATOM 2056 O O . LEU A 1 261 ? 12.178 -6.247 -8.438 1.00 98.62 261 LEU A O 1
ATOM 2060 N N . THR A 1 262 ? 13.912 -4.853 -8.679 1.00 98.50 262 THR A N 1
ATOM 2061 C CA . THR A 1 262 ? 13.576 -4.021 -7.517 1.00 98.50 262 THR A CA 1
ATOM 2062 C C . THR A 1 262 ? 13.034 -2.671 -7.963 1.00 98.50 262 THR A C 1
ATOM 2064 O O . THR A 1 262 ? 13.668 -1.986 -8.765 1.00 98.50 262 THR A O 1
ATOM 2067 N N . PHE A 1 263 ? 11.904 -2.267 -7.389 1.00 98.25 263 PHE A N 1
ATOM 2068 C CA . PHE A 1 263 ? 11.415 -0.894 -7.414 1.00 98.25 263 PHE A CA 1
ATOM 2069 C C . PHE A 1 263 ? 11.686 -0.255 -6.054 1.00 98.25 263 PHE A C 1
ATOM 2071 O O . PHE A 1 263 ? 11.218 -0.737 -5.023 1.00 98.25 263 PHE A O 1
ATOM 2078 N N . GLU A 1 264 ? 12.470 0.814 -6.043 1.00 97.31 264 GLU A N 1
ATOM 2079 C CA . GLU A 1 264 ? 12.945 1.453 -4.821 1.00 97.31 264 GLU A CA 1
ATOM 2080 C C . GLU A 1 264 ? 12.456 2.895 -4.730 1.00 97.31 264 GLU A C 1
ATOM 2082 O O . GLU A 1 264 ? 12.711 3.707 -5.620 1.00 97.31 264 GLU A O 1
ATOM 2087 N N . TYR A 1 265 ? 11.758 3.207 -3.639 1.00 96.69 265 TYR A N 1
ATOM 2088 C CA . TYR A 1 265 ? 11.356 4.562 -3.300 1.00 96.69 265 TYR A CA 1
ATOM 2089 C C . TYR A 1 265 ? 12.450 5.233 -2.478 1.00 96.69 265 TYR A C 1
ATOM 2091 O O . TYR A 1 265 ? 12.703 4.852 -1.326 1.00 96.69 265 TYR A O 1
ATOM 2099 N N . GLN A 1 266 ? 13.094 6.235 -3.069 1.00 94.62 266 GLN A N 1
ATOM 2100 C CA . GLN A 1 266 ? 14.221 6.928 -2.455 1.00 94.62 266 GLN A CA 1
ATOM 2101 C C . GLN A 1 266 ? 14.373 8.365 -2.929 1.00 94.62 266 GLN A C 1
ATOM 2103 O O . GLN A 1 266 ? 13.824 8.776 -3.955 1.00 94.62 266 GLN A O 1
ATOM 2108 N N . MET A 1 267 ? 15.141 9.127 -2.153 1.00 93.12 267 MET A N 1
ATOM 2109 C CA . MET A 1 267 ? 15.521 10.481 -2.512 1.00 93.12 267 MET A CA 1
ATOM 2110 C C . MET A 1 267 ? 16.460 10.428 -3.716 1.00 93.12 267 MET A C 1
ATOM 2112 O O . MET A 1 267 ? 17.448 9.697 -3.715 1.00 93.12 267 MET A O 1
ATOM 2116 N N . SER A 1 268 ? 16.187 11.242 -4.728 1.00 88.06 268 SER A N 1
ATOM 2117 C CA . SER A 1 268 ? 17.128 11.497 -5.807 1.00 88.06 268 SER A CA 1
ATOM 2118 C C . SER A 1 268 ? 18.317 12.265 -5.242 1.00 88.06 268 SER A C 1
ATOM 2120 O O . SER A 1 268 ? 18.277 13.490 -5.110 1.00 88.06 268 SER A O 1
ATOM 2122 N N . THR A 1 269 ? 19.403 11.566 -4.936 1.00 76.44 269 THR A N 1
ATOM 2123 C CA . THR A 1 269 ? 20.689 12.209 -4.684 1.00 76.44 269 THR A CA 1
ATOM 2124 C C . THR A 1 269 ? 21.162 12.796 -6.010 1.00 76.44 269 THR A C 1
ATOM 2126 O O . THR A 1 269 ? 21.600 12.067 -6.897 1.00 76.44 269 THR A O 1
ATOM 2129 N N . ASN A 1 270 ? 21.021 14.110 -6.196 1.00 52.59 270 ASN A N 1
ATOM 2130 C CA . ASN A 1 270 ? 21.642 14.830 -7.311 1.00 52.59 270 ASN A CA 1
ATOM 2131 C C . ASN A 1 270 ? 23.176 14.785 -7.162 1.00 52.59 270 ASN A C 1
ATOM 2133 O O . ASN A 1 270 ? 23.816 15.769 -6.812 1.00 52.59 270 ASN A O 1
ATOM 2137 N N . THR A 1 271 ? 23.772 13.629 -7.417 1.00 45.31 271 THR A N 1
ATOM 2138 C CA . THR A 1 271 ? 25.213 13.414 -7.556 1.00 45.31 271 THR A CA 1
ATOM 2139 C C . THR A 1 271 ? 25.405 12.587 -8.813 1.00 45.31 271 THR A C 1
ATOM 2141 O O . THR A 1 271 ? 25.634 11.388 -8.740 1.00 45.31 271 THR A O 1
ATOM 2144 N N . ASP A 1 272 ? 25.114 13.244 -9.941 1.00 37.81 272 ASP A N 1
ATOM 2145 C CA . ASP A 1 272 ? 25.674 13.034 -11.291 1.00 37.81 272 ASP A CA 1
ATOM 2146 C C . ASP A 1 272 ? 24.724 13.510 -12.403 1.00 37.81 272 ASP A C 1
ATOM 2148 O O . ASP A 1 272 ? 24.680 12.968 -13.503 1.00 37.81 272 ASP A O 1
ATOM 2152 N N . HIS A 1 273 ? 24.037 14.633 -12.178 1.00 40.22 273 HIS A N 1
ATOM 2153 C CA . HIS A 1 273 ? 23.836 15.583 -13.269 1.00 40.22 273 HIS A CA 1
ATOM 2154 C C . HIS A 1 273 ? 24.759 16.784 -13.062 1.00 40.22 273 HIS A C 1
ATOM 2156 O O . HIS A 1 273 ? 24.334 17.929 -12.940 1.00 40.22 273 HIS A O 1
ATOM 2162 N N . SER A 1 274 ? 26.068 16.511 -13.025 1.00 30.56 274 SER A N 1
ATOM 2163 C CA . SER A 1 274 ? 27.009 17.518 -13.493 1.00 30.56 274 SER A CA 1
ATOM 2164 C C . SER A 1 274 ? 26.634 17.784 -14.944 1.00 30.56 274 SER A C 1
ATOM 2166 O O . SER A 1 274 ? 26.723 16.907 -15.804 1.00 30.56 274 SER A O 1
ATOM 2168 N N . THR A 1 275 ? 26.137 18.986 -15.200 1.00 35.53 275 THR A N 1
ATOM 2169 C CA . THR A 1 275 ? 26.246 19.645 -16.492 1.00 35.53 275 THR A CA 1
ATOM 2170 C C . THR A 1 275 ? 27.698 19.553 -16.958 1.00 35.53 275 THR A C 1
ATOM 2172 O O . THR A 1 275 ? 28.491 20.469 -16.748 1.00 35.53 275 THR A O 1
ATOM 2175 N N . SER A 1 276 ? 28.053 18.468 -17.643 1.00 30.83 276 SER A N 1
ATOM 2176 C CA . SER A 1 276 ? 29.072 18.526 -18.676 1.00 30.83 276 SER A CA 1
ATOM 2177 C C . SER A 1 276 ? 28.475 19.373 -19.792 1.00 30.83 276 SER A C 1
ATOM 2179 O O . SER A 1 276 ? 27.849 18.897 -20.737 1.00 30.83 276 SER A O 1
ATOM 2181 N N . ALA A 1 277 ? 28.616 20.690 -19.619 1.00 32.47 277 ALA A N 1
ATOM 2182 C CA . ALA A 1 277 ? 28.457 21.639 -20.698 1.00 32.47 277 ALA A CA 1
ATOM 2183 C C . ALA A 1 277 ? 29.221 21.076 -21.909 1.00 32.47 277 ALA A C 1
ATOM 2185 O O . ALA A 1 277 ? 30.395 20.715 -21.756 1.00 32.47 277 ALA A O 1
ATOM 2186 N N . PRO A 1 278 ? 28.587 20.940 -23.086 1.00 35.94 278 PRO A N 1
ATOM 2187 C CA . PRO A 1 278 ? 29.293 20.484 -24.266 1.00 35.94 278 PRO A CA 1
ATOM 2188 C C . PRO A 1 278 ? 30.453 21.448 -24.496 1.00 35.94 278 PRO A C 1
ATOM 2190 O O . PRO A 1 278 ? 30.264 22.656 -24.643 1.00 35.94 278 PRO A O 1
ATOM 2193 N N . THR A 1 279 ? 31.666 20.905 -24.460 1.00 32.31 279 THR A N 1
ATOM 2194 C CA . THR A 1 279 ? 32.892 21.627 -24.774 1.00 32.31 279 THR A CA 1
ATOM 2195 C C . THR A 1 279 ? 32.685 22.349 -26.109 1.00 32.31 279 THR A C 1
ATOM 2197 O O . THR A 1 279 ? 32.367 21.682 -27.100 1.00 32.31 279 THR A O 1
ATOM 2200 N N . PRO A 1 280 ? 32.838 23.683 -26.192 1.00 32.91 280 PRO A N 1
ATOM 2201 C CA . PRO A 1 280 ? 32.761 24.363 -27.470 1.00 32.91 280 PRO A CA 1
ATOM 2202 C C . PRO A 1 280 ? 33.948 23.901 -28.309 1.00 32.91 280 PRO A C 1
ATOM 2204 O O . PRO A 1 280 ? 35.097 24.261 -28.051 1.00 32.91 280 PRO A O 1
ATOM 2207 N N . ARG A 1 281 ? 33.673 23.072 -29.318 1.00 31.88 281 ARG A N 1
ATOM 2208 C CA . ARG A 1 281 ? 34.606 22.828 -30.415 1.00 31.88 281 ARG A CA 1
ATOM 2209 C C . ARG A 1 281 ? 34.906 24.193 -31.033 1.00 31.88 281 ARG A C 1
ATOM 2211 O O . ARG A 1 281 ? 33.981 24.880 -31.461 1.00 31.88 281 ARG A O 1
ATOM 2218 N N . SER A 1 282 ? 36.178 24.590 -31.019 1.00 34.12 282 SER A N 1
ATOM 2219 C CA . SER A 1 282 ? 36.666 25.852 -31.571 1.00 34.12 282 SER A CA 1
ATOM 2220 C C . SER A 1 282 ? 36.046 26.139 -32.938 1.00 34.12 282 SER A C 1
ATOM 2222 O O . SER A 1 282 ? 36.311 25.429 -33.906 1.00 34.12 282 SER A O 1
ATOM 2224 N N . ALA A 1 283 ? 35.245 27.200 -33.009 1.00 34.03 283 ALA A N 1
ATOM 2225 C CA . ALA A 1 283 ? 34.792 27.795 -34.253 1.00 34.03 283 ALA A CA 1
ATOM 2226 C C . ALA A 1 283 ? 35.204 29.273 -34.266 1.00 34.03 283 ALA A C 1
ATOM 2228 O O . ALA A 1 283 ? 34.850 30.064 -33.394 1.00 34.03 283 ALA A O 1
ATOM 2229 N N . THR A 1 284 ? 36.019 29.583 -35.264 1.00 35.25 284 THR A N 1
ATOM 2230 C CA . THR A 1 284 ? 36.597 30.859 -35.696 1.00 35.25 284 THR A CA 1
ATOM 2231 C C . THR A 1 284 ? 35.584 32.025 -35.688 1.00 35.25 284 THR A C 1
ATOM 2233 O O . THR A 1 284 ? 34.407 31.814 -35.987 1.00 35.25 284 THR A O 1
ATOM 2236 N N . PRO A 1 285 ? 36.002 33.272 -35.380 1.00 32.16 285 PRO A N 1
ATOM 2237 C CA . PRO A 1 285 ? 35.078 34.359 -35.057 1.00 32.16 285 PRO A CA 1
ATOM 2238 C C . PRO A 1 285 ? 34.364 34.935 -36.286 1.00 32.16 285 PRO A C 1
ATOM 2240 O O . PRO A 1 285 ? 34.997 35.294 -37.280 1.00 32.16 285 PRO A O 1
ATOM 2243 N N . ARG A 1 286 ? 33.043 35.143 -36.179 1.00 31.34 286 ARG A N 1
ATOM 2244 C CA . ARG A 1 286 ? 32.296 36.011 -37.101 1.00 31.34 286 ARG A CA 1
ATOM 2245 C C . ARG A 1 286 ? 31.286 36.901 -36.363 1.00 31.34 286 ARG A C 1
ATOM 2247 O O . ARG A 1 286 ? 30.227 36.460 -35.949 1.00 31.34 286 ARG A O 1
ATOM 2254 N N . ARG A 1 287 ? 31.690 38.170 -36.247 1.00 30.44 287 ARG A N 1
ATOM 2255 C CA . ARG A 1 287 ? 30.933 39.437 -36.285 1.00 30.44 287 ARG A CA 1
ATOM 2256 C C . ARG A 1 287 ? 29.582 39.531 -35.547 1.00 30.44 287 ARG A C 1
ATOM 2258 O O . ARG A 1 287 ? 28.567 39.003 -35.982 1.00 30.44 287 ARG A O 1
ATOM 2265 N N . ALA A 1 288 ? 29.589 40.364 -34.506 1.00 30.23 288 ALA A N 1
ATOM 2266 C CA . ALA A 1 288 ? 28.444 40.793 -33.712 1.00 30.23 288 ALA A CA 1
ATOM 2267 C C . ALA A 1 288 ? 27.421 41.651 -34.483 1.00 30.23 288 ALA A C 1
ATOM 2269 O O . ALA A 1 288 ? 27.788 42.492 -35.304 1.00 30.23 288 ALA A O 1
ATOM 2270 N N . THR A 1 289 ? 26.145 41.503 -34.119 1.00 33.09 289 THR A N 1
ATOM 2271 C CA . THR A 1 289 ? 25.119 42.563 -34.167 1.00 33.09 289 THR A CA 1
ATOM 2272 C C . THR A 1 289 ? 24.165 42.403 -32.966 1.00 33.09 289 THR A C 1
ATOM 2274 O O . THR A 1 289 ? 23.831 41.266 -32.636 1.00 33.09 289 THR A O 1
ATOM 2277 N N . PRO A 1 290 ? 23.748 43.490 -32.280 1.00 32.91 290 PRO A N 1
ATOM 2278 C CA . PRO A 1 290 ? 22.975 43.413 -31.035 1.00 32.91 290 PRO A CA 1
ATOM 2279 C C . PRO A 1 290 ? 21.463 43.678 -31.216 1.00 32.91 290 PRO A C 1
ATOM 2281 O O . PRO A 1 290 ? 21.061 44.519 -32.018 1.00 32.91 290 PRO A O 1
ATOM 2284 N N . ARG A 1 291 ? 20.626 43.023 -30.397 1.00 31.61 291 ARG A N 1
ATOM 2285 C CA . ARG A 1 291 ? 19.228 43.403 -30.073 1.00 31.61 291 ARG A CA 1
ATOM 2286 C C . ARG A 1 291 ? 18.889 42.808 -28.694 1.00 31.61 291 ARG A C 1
ATOM 2288 O O . ARG A 1 291 ? 19.030 41.607 -28.526 1.00 31.61 291 ARG A O 1
ATOM 2295 N N . SER A 1 292 ? 18.803 43.615 -27.632 1.00 29.19 292 SER A N 1
ATOM 2296 C CA . SER A 1 292 ? 17.646 44.377 -27.101 1.00 29.19 292 SER A CA 1
ATOM 2297 C C . SER A 1 292 ? 16.549 43.502 -26.465 1.00 29.19 292 SER A C 1
ATOM 2299 O O . SER A 1 292 ? 16.073 42.567 -27.098 1.00 29.19 292 SER A O 1
ATOM 2301 N N . GLY A 1 293 ? 16.217 43.828 -25.203 1.00 28.16 293 GLY A N 1
ATOM 2302 C CA . GLY A 1 293 ? 15.462 43.052 -24.200 1.00 28.16 293 GLY A CA 1
ATOM 2303 C C . GLY A 1 293 ? 14.012 42.690 -24.538 1.00 28.16 293 GLY A C 1
ATOM 2304 O O . GLY A 1 293 ? 13.484 43.040 -25.588 1.00 28.16 293 GLY A O 1
ATOM 2305 N N . THR A 1 294 ? 13.308 41.939 -23.685 1.00 31.84 294 THR A N 1
ATOM 2306 C CA . THR A 1 294 ? 12.511 42.426 -22.527 1.00 31.84 294 THR A CA 1
ATOM 2307 C C . THR A 1 294 ? 11.976 41.186 -21.751 1.00 31.84 294 THR A C 1
ATOM 2309 O O . THR A 1 294 ? 11.850 40.132 -22.377 1.00 31.84 294 THR A O 1
ATOM 2312 N N . PRO A 1 295 ? 11.675 41.243 -20.431 1.00 30.92 295 PRO A N 1
ATOM 2313 C CA . PRO A 1 295 ? 11.357 40.065 -19.608 1.00 30.92 295 PRO A CA 1
ATOM 2314 C C . PRO A 1 295 ? 9.855 39.725 -19.582 1.00 30.92 295 PRO A C 1
ATOM 2316 O O . PRO A 1 295 ? 9.022 40.624 -19.696 1.00 30.92 295 PRO A O 1
ATOM 2319 N N . ILE A 1 296 ? 9.498 38.448 -19.363 1.00 31.22 296 ILE A N 1
ATOM 2320 C CA . ILE A 1 296 ? 8.106 38.032 -19.106 1.00 31.22 296 ILE A CA 1
ATOM 2321 C C . ILE A 1 296 ? 7.978 37.218 -17.808 1.00 31.22 296 ILE A C 1
ATOM 2323 O O . ILE A 1 296 ? 8.766 36.332 -17.495 1.00 31.22 296 ILE A O 1
ATOM 2327 N N . ILE A 1 297 ? 6.943 37.630 -17.082 1.00 29.86 297 ILE A N 1
ATOM 2328 C CA . ILE A 1 297 ? 6.431 37.333 -15.747 1.00 29.86 297 ILE A CA 1
ATOM 2329 C C . ILE A 1 297 ? 5.829 35.914 -15.644 1.00 29.86 297 ILE A C 1
ATOM 2331 O O . ILE A 1 297 ? 5.152 35.455 -16.561 1.00 29.86 297 ILE A O 1
ATOM 2335 N N . ASN A 1 298 ? 5.999 35.266 -14.485 1.00 30.78 298 ASN A N 1
ATOM 2336 C CA . ASN A 1 298 ? 5.291 34.040 -14.081 1.00 30.78 298 ASN A CA 1
ATOM 2337 C C . ASN A 1 298 ? 3.843 34.323 -13.635 1.00 30.78 298 ASN A C 1
ATOM 2339 O O . ASN A 1 298 ? 3.643 35.225 -12.817 1.00 30.78 298 ASN A O 1
ATOM 2343 N N . PRO A 1 299 ? 2.864 33.468 -13.987 1.00 32.16 299 PRO A N 1
ATOM 2344 C CA . PRO A 1 299 ? 1.622 33.361 -13.236 1.00 32.16 299 PRO A CA 1
ATOM 2345 C C . PRO A 1 299 ? 1.527 32.072 -12.397 1.00 32.16 299 PRO A C 1
ATOM 2347 O O . PRO A 1 299 ? 1.762 30.953 -12.848 1.00 32.16 299 PRO A O 1
ATOM 2350 N N . LYS A 1 300 ? 1.125 32.294 -11.146 1.00 30.22 300 LYS A N 1
ATOM 2351 C CA . LYS A 1 300 ? 0.636 31.362 -10.119 1.00 30.22 300 LYS A CA 1
ATOM 2352 C C . LYS A 1 300 ? -0.629 30.608 -10.573 1.00 30.22 300 LYS A C 1
ATOM 2354 O O . LYS A 1 300 ? -1.490 31.244 -11.178 1.00 30.22 300 LYS A O 1
ATOM 2359 N N . PRO A 1 301 ? -0.850 29.350 -10.144 1.00 30.25 301 PRO A N 1
ATOM 2360 C CA . PRO A 1 301 ? -2.185 28.759 -10.122 1.00 30.25 301 PRO A CA 1
ATOM 2361 C C . PRO A 1 301 ? -2.755 28.649 -8.698 1.00 30.25 301 PRO A C 1
ATOM 2363 O O . PRO A 1 301 ? -2.114 28.173 -7.764 1.00 30.25 301 PRO A O 1
ATOM 2366 N N . THR A 1 302 ? -4.004 29.087 -8.567 1.00 30.06 302 THR A N 1
ATOM 2367 C CA . THR A 1 302 ? -4.941 28.880 -7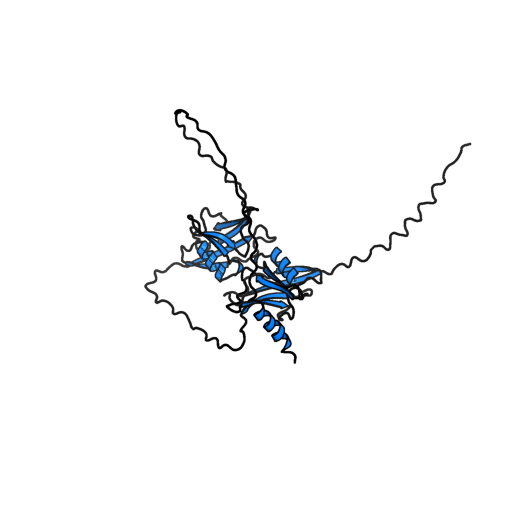.453 1.00 30.06 302 THR A CA 1
ATOM 2368 C C . THR A 1 302 ? -6.103 28.009 -7.932 1.00 30.06 302 THR A C 1
ATOM 2370 O O . THR A 1 302 ? -6.611 28.257 -9.021 1.00 30.06 302 THR A O 1
ATOM 2373 N N . GLY A 1 303 ? -6.605 27.098 -7.095 1.00 27.75 303 GLY A N 1
ATOM 2374 C CA . GLY A 1 303 ? -7.910 26.429 -7.268 1.00 27.75 303 GLY A CA 1
ATOM 2375 C C . GLY A 1 303 ? -8.023 25.218 -6.337 1.00 27.75 303 GLY A C 1
ATOM 2376 O O . GLY A 1 303 ? -7.285 24.263 -6.515 1.00 27.75 303 GLY A O 1
ATOM 2377 N N . LYS A 1 304 ? -8.671 25.338 -5.169 1.00 29.27 304 LYS A N 1
ATOM 2378 C CA . LYS A 1 304 ? -10.117 25.177 -4.874 1.00 29.27 304 LYS A CA 1
ATOM 2379 C C . LYS A 1 304 ? -10.578 23.713 -4.898 1.00 29.27 304 LYS A C 1
ATOM 2381 O O . LYS A 1 304 ? -10.678 23.102 -5.953 1.00 29.27 304 LYS A O 1
ATOM 2386 N N . GLY A 1 305 ? -10.891 23.210 -3.701 1.00 28.72 305 GLY A N 1
ATOM 2387 C CA . GLY A 1 305 ? -11.484 21.899 -3.464 1.00 28.72 305 GLY A CA 1
ATOM 2388 C C . GLY A 1 305 ? -12.891 21.773 -4.046 1.00 28.72 305 GLY A C 1
ATOM 2389 O O . GLY A 1 305 ? -13.675 22.724 -4.037 1.00 28.72 305 GLY A O 1
ATOM 2390 N N . GLN A 1 306 ? -13.185 20.579 -4.552 1.00 28.45 306 GLN A N 1
ATOM 2391 C CA . GLN A 1 306 ? -14.505 20.166 -5.006 1.00 28.45 306 GLN A CA 1
ATOM 2392 C C . GLN A 1 306 ? -15.236 19.436 -3.878 1.00 28.45 306 GLN A C 1
ATOM 2394 O O . GLN A 1 306 ? -14.760 18.439 -3.344 1.00 28.45 306 GLN A O 1
ATOM 2399 N N . GLN A 1 307 ? -16.413 19.954 -3.543 1.00 30.08 307 GLN A N 1
ATOM 2400 C CA . GLN A 1 307 ? -17.416 19.328 -2.693 1.00 30.08 307 GLN A CA 1
ATOM 2401 C C . GLN A 1 307 ? -18.320 18.458 -3.579 1.00 30.08 307 GLN A C 1
ATOM 2403 O O . GLN A 1 307 ? -18.773 18.922 -4.626 1.00 30.08 307 GLN A O 1
ATOM 2408 N N . MET A 1 308 ? -18.560 17.205 -3.185 1.00 32.34 308 MET A N 1
ATOM 2409 C CA . MET A 1 308 ? -19.387 16.252 -3.940 1.00 32.34 308 MET A CA 1
ATOM 2410 C C . MET A 1 308 ? -20.838 16.156 -3.416 1.00 32.34 308 MET A C 1
ATOM 2412 O O . MET A 1 308 ? -21.091 16.492 -2.257 1.00 32.34 308 MET A O 1
ATOM 2416 N N . PRO A 1 309 ? -21.799 15.750 -4.279 1.00 31.73 309 PRO A N 1
ATOM 2417 C CA . PRO A 1 309 ? -23.236 15.988 -4.106 1.00 31.73 309 PRO A CA 1
ATOM 2418 C C . PRO A 1 309 ? -23.974 14.985 -3.198 1.00 31.73 309 PRO A C 1
ATOM 2420 O O . PRO A 1 309 ? -23.557 13.849 -2.992 1.00 31.73 309 PRO A O 1
ATOM 2423 N N . ALA A 1 310 ? -25.141 15.421 -2.713 1.00 32.38 310 ALA A N 1
ATOM 2424 C CA . ALA A 1 310 ? -25.990 14.824 -1.673 1.00 32.38 310 ALA A CA 1
ATOM 2425 C C . ALA A 1 310 ? -26.637 13.445 -1.968 1.00 32.38 310 ALA A C 1
ATOM 2427 O O . ALA A 1 310 ? -27.471 12.989 -1.189 1.00 32.38 310 ALA A O 1
ATOM 2428 N N . ALA A 1 311 ? -26.272 12.751 -3.051 1.00 33.84 311 ALA A N 1
ATOM 2429 C CA . ALA A 1 311 ? -26.873 11.458 -3.407 1.00 33.84 311 ALA A CA 1
ATOM 2430 C C . ALA A 1 311 ? -26.332 10.274 -2.576 1.00 33.84 311 ALA A C 1
ATOM 2432 O O . ALA A 1 311 ? -26.966 9.223 -2.506 1.00 33.84 311 ALA A O 1
ATOM 2433 N N . SER A 1 312 ? -25.198 10.449 -1.892 1.00 37.09 312 SER A N 1
ATOM 2434 C CA . SER A 1 312 ? -24.543 9.388 -1.116 1.00 37.09 312 SER A CA 1
ATOM 2435 C C . SER A 1 312 ? -25.130 9.177 0.283 1.00 37.09 312 SER A C 1
ATOM 2437 O O . SER A 1 312 ? -24.732 8.235 0.952 1.00 37.09 312 SER A O 1
ATOM 2439 N N . LEU A 1 313 ? -26.063 10.018 0.748 1.00 33.69 313 LEU A N 1
ATOM 2440 C CA . LEU A 1 313 ? -26.547 9.985 2.137 1.00 33.69 313 LEU A CA 1
ATOM 2441 C C . LEU A 1 313 ? -27.598 8.883 2.399 1.00 33.69 313 LEU A C 1
ATOM 2443 O O . LEU A 1 313 ? -27.704 8.385 3.517 1.00 33.69 313 LEU A O 1
ATOM 2447 N N . ASN A 1 314 ? -28.340 8.449 1.373 1.00 30.52 314 ASN A N 1
ATOM 2448 C CA . ASN A 1 314 ? -29.477 7.529 1.546 1.00 30.52 314 ASN A CA 1
ATOM 2449 C C . ASN A 1 314 ? -29.083 6.054 1.736 1.00 30.52 314 ASN A C 1
ATOM 2451 O O . ASN A 1 314 ? -29.845 5.294 2.330 1.00 30.52 314 ASN A O 1
ATOM 2455 N N . VAL A 1 315 ? -27.883 5.645 1.312 1.00 41.25 315 VAL A N 1
ATOM 2456 C CA . VAL A 1 315 ? -27.371 4.284 1.571 1.00 41.25 315 VAL A CA 1
ATOM 2457 C C . VAL A 1 315 ? -26.951 4.124 3.043 1.00 41.25 315 VAL A C 1
ATOM 2459 O O . VAL A 1 315 ? -27.100 3.049 3.621 1.00 41.25 315 VAL A O 1
ATOM 2462 N N . PHE A 1 316 ? -26.517 5.209 3.696 1.00 39.44 316 PHE A N 1
ATOM 2463 C CA . PHE A 1 316 ? -26.001 5.176 5.071 1.00 39.44 316 PHE A CA 1
ATOM 2464 C C . PHE A 1 316 ? -27.080 4.975 6.142 1.00 39.44 316 PHE A C 1
ATOM 2466 O O . PHE A 1 316 ? -26.809 4.348 7.165 1.00 39.44 316 PHE A O 1
ATOM 2473 N N . ILE A 1 317 ? -28.311 5.443 5.915 1.00 36.41 317 ILE A N 1
ATOM 2474 C CA . ILE A 1 317 ? -29.395 5.285 6.899 1.00 36.41 317 ILE A CA 1
ATOM 2475 C C . ILE A 1 317 ? -29.859 3.818 6.983 1.00 36.41 317 ILE A C 1
ATOM 2477 O O . ILE A 1 317 ? -30.201 3.347 8.066 1.00 36.41 317 ILE A O 1
ATOM 2481 N N . SER A 1 318 ? -29.777 3.046 5.893 1.00 32.81 318 SER A N 1
ATOM 2482 C CA . SER A 1 318 ? -30.219 1.641 5.903 1.00 32.81 318 SER A CA 1
ATOM 2483 C C . SER A 1 318 ? -29.262 0.694 6.641 1.00 32.81 318 SER A C 1
ATOM 2485 O O . SER A 1 318 ? -29.725 -0.258 7.265 1.00 32.81 318 SER A O 1
ATOM 2487 N N . MET A 1 319 ? -27.948 0.957 6.660 1.00 38.97 319 MET A N 1
ATOM 2488 C CA . MET A 1 319 ? -26.994 0.097 7.387 1.00 38.97 319 MET A CA 1
ATOM 2489 C C . MET A 1 319 ? -26.966 0.360 8.900 1.00 38.97 319 MET A C 1
ATOM 2491 O O . MET A 1 319 ? -26.792 -0.581 9.670 1.00 38.97 319 MET A O 1
ATOM 2495 N N . ALA A 1 320 ? -27.207 1.598 9.349 1.00 35.78 320 ALA A N 1
ATOM 2496 C CA . ALA A 1 320 ? -27.348 1.888 10.779 1.00 35.78 320 ALA A CA 1
ATOM 2497 C C . ALA A 1 320 ? -28.657 1.315 11.366 1.00 35.78 320 ALA A C 1
ATOM 2499 O O . ALA A 1 320 ? -28.688 0.909 12.526 1.00 35.78 320 ALA A O 1
ATOM 2500 N N . ILE A 1 321 ? -29.725 1.229 10.561 1.00 35.41 321 ILE A N 1
ATOM 2501 C CA . ILE A 1 321 ? -31.017 0.663 10.983 1.00 35.41 321 ILE A CA 1
ATOM 2502 C C . ILE A 1 321 ? -31.022 -0.874 10.893 1.00 35.41 321 ILE A C 1
ATOM 2504 O O . ILE A 1 321 ? -31.579 -1.531 11.772 1.00 35.41 321 ILE A O 1
ATOM 2508 N N . GLY A 1 322 ? -30.340 -1.468 9.907 1.00 32.50 322 GLY A N 1
ATOM 2509 C CA . GLY A 1 322 ? -30.260 -2.928 9.751 1.00 32.50 322 GLY A CA 1
ATOM 2510 C C . GLY A 1 322 ? -29.603 -3.659 10.930 1.00 32.50 322 GLY A C 1
ATOM 2511 O O . GLY A 1 322 ? -29.955 -4.802 11.210 1.00 32.50 322 GLY A O 1
ATOM 2512 N N . ILE A 1 323 ? -28.713 -2.993 11.676 1.00 36.97 323 ILE A N 1
ATOM 2513 C CA . ILE A 1 323 ? -28.062 -3.564 12.869 1.00 36.97 323 ILE A CA 1
ATOM 2514 C C . ILE A 1 323 ? -28.961 -3.468 14.121 1.00 36.97 323 ILE A C 1
ATOM 2516 O O . ILE A 1 323 ? -28.814 -4.276 15.037 1.00 36.97 323 ILE A O 1
ATOM 2520 N N . LEU A 1 324 ? -29.949 -2.561 14.160 1.00 31.80 324 LEU A N 1
ATOM 2521 C CA . LEU A 1 324 ? -30.925 -2.504 15.261 1.00 31.80 324 LEU A CA 1
ATOM 2522 C C . LEU A 1 324 ? -32.091 -3.498 15.108 1.00 31.80 324 LEU A C 1
ATOM 2524 O O . LEU A 1 324 ? -32.725 -3.833 16.105 1.00 31.80 324 LEU A O 1
ATOM 2528 N N . ALA A 1 325 ? -32.363 -4.008 13.903 1.00 30.34 325 ALA A N 1
ATOM 2529 C CA . ALA A 1 325 ? -33.503 -4.897 13.650 1.00 30.34 325 ALA A CA 1
ATOM 2530 C C . ALA A 1 325 ? -33.248 -6.391 13.959 1.00 30.34 325 ALA A C 1
ATOM 2532 O O . ALA A 1 325 ? -34.169 -7.190 13.860 1.00 30.34 325 ALA A O 1
ATOM 2533 N N . GLN A 1 326 ? -32.031 -6.788 14.356 1.00 34.91 326 GLN A N 1
ATOM 2534 C CA . GLN A 1 326 ? -31.715 -8.177 14.753 1.00 34.91 326 GLN A CA 1
ATOM 2535 C C . GLN A 1 326 ? -31.701 -8.412 16.274 1.00 34.91 326 GLN A C 1
ATOM 2537 O O . GLN A 1 326 ? -31.273 -9.467 16.743 1.00 34.91 326 GLN A O 1
ATOM 2542 N N . LYS A 1 327 ? -32.183 -7.446 17.062 1.00 39.44 327 LYS A N 1
ATOM 2543 C CA . LYS A 1 327 ? -32.396 -7.606 18.506 1.00 39.44 327 LYS A CA 1
ATOM 2544 C C . LYS A 1 327 ? -33.762 -7.075 18.950 1.00 39.44 327 LYS A C 1
ATOM 2546 O O . LYS A 1 327 ? -33.809 -6.318 19.908 1.00 39.44 327 LYS A O 1
ATOM 2551 N N . PHE A 1 328 ? -34.838 -7.484 18.277 1.00 38.38 328 PHE A N 1
ATOM 2552 C CA . PHE A 1 328 ? -36.197 -7.579 18.829 1.00 38.38 328 PHE A CA 1
ATOM 2553 C C . PHE A 1 328 ? -36.979 -8.659 18.085 1.00 38.38 328 PHE A C 1
ATOM 2555 O O . PHE A 1 328 ? -36.826 -8.729 16.847 1.00 38.38 328 PHE A O 1
#

Foldseek 3Di:
DDDDDDPDDPPDPPPPPPPPPPPPDPPPQDKAKEKEAEAEPQFPAGHQADIDIDIDGQVDFQVNVLVVVCLAPVQSDWDWDQDPPQGTATQDGLNDGADPPQQKGKFKDKQNHTDPGDRNPHGDGHPIYIYIYTDHDPPPDDPPDDPDDDDDDDDDDDPPFDKAKEFEAEAEPSHPGRRNGGTDIDIDGQQDFQVVSLVRVCSNDSQSDWDWDADPQGTATQDGSRDGADVVQQKGKFKDKQNHTDPGDRRRHTDGHPIYIYIYTDHPPPPPPPPPPPDPPDDDDDDDDDDDDDDDDDDDDDDDDDDDDDPPPVVVVVVVVVVVVVPD

Sequence (328 aa):
MAKSENAFQFRQERSLASEKDFTRGVNSTALISVSIQLRFTDFTNENVIPAVNITAANGTTAFQFLQQAAQQNPCYLSQYITYPNLGHYITTICCVAQNTTSNFYWFVYINNALSPVGVDGLIPNNGDILRFEYRFINSTDGNHTETSAAKSPKVGKQDSMQMISVSVKLTFTNYPNPNVQPPEQVIAANGTTAFEFLQLASQLNPCYLFNYTQFSFGRYITTICCIEENKATQFYWFIYLNGIPSPVGADLLKPKNGDTLTFEYQMSTNTDHSTSAPTPRSATPRRATPRSGTPIINPKPTGKGQQMPAASLNVFISMAIGILAQKF

Secondary structure (DSSP, 8-state):
--------SSSSSSSSSSSSS---------EEEEEEEEEESSSS-TT-SPPEEEEEETT--HHHHHHHHHHH-GGG-EEEEEETTTEEEEEEETTEE-BTTTTEEEEEEETTEEPSS-TTT--PPTT-EEEEEEEE---SS--------PPPPP--------EEEEEEEEEETTSSSS--SPPEEEEEETT--HHHHHHHHHHH-GGG-EEEEEETTEEEEEEETTEE-BTTTTEEEEEEETTEEPSS-TTT----TT-EEEEEEEE----S--------------------------------PPPPPGGGGHHHHHHHHHTTTT--

pLDDT: mean 75.87, std 27.17, range [27.75, 98.62]

Organism: Paramuricea clavata (NCBI:txid317549)

=== Feature glossary ===
The features interleaved in this record are:

— What the protein is —

Sequence gives the chain of amino acids in standard one-letter code (A=alanine, C=cysteine, …, Y=tyrosine), read N→C. It is the only feature that is directly encoded by the gene; all structural features are derived from the folded form of this sequence.

Database cross-references. InterPro integrates a dozen domain/family signature databases into unified entries with residue-range hits. GO terms attach function/process/location labels with evidence codes. CATH codes position the fold in a four-level structural taxonomy. Organism is the NCBI-taxonomy species name.

— Where its atoms are —

Atomic coordinates in PDBx/mmCIF format — the same representation the Protein Data Bank distributes. Each line of the _atom_site loop places one backbone atom in Cartesian space (units: ångströms, origin: arbitrary).

The six renders are orthographic views along the three Cartesian axes in both directions. Representation (cartoon, sticks, or surface) and color scheme (sequence-rainbow or by-chain) vary across proteins so the training set covers all the common visualization conventions.

— Local backbone conformation —

Eight-state secondary structure (DSSP): H is the canonical α-helix, G the tighter 3₁₀-helix, I the wider π-helix; E/B are β-structure, T and S are turns and bends, and '-' is everything else. DSSP derives these from the pattern of main-chain N–H···O=C hydrogen bonds, not from the sequence.

P-SEA three-state annotation labels each residue as helix, strand, or coil based purely on the geometry of the Cα trace. It serves as a fallback when the full backbone (and thus DSSP) is unavailable.

The φ/ψ torsion pair specifies the backbone conformation at each residue. φ rotates about the N–Cα bond, ψ about the Cα–C bond. Steric clashes forbid most of the (φ, ψ) plane — the allowed regions (α-helix basin, β-sheet basin, left-handed helix) are the Ramachandran-allowed regions.

— Global shape and packing —

The geometric summary reports three shape descriptors. Rg (radius of gyration) measures how spread out the Cα atoms are about their centre of mass; compact globular proteins have small Rg, elongated or unfolded ones large. Cα contacts (<8 Å, |i−j|>4) count long-range residue pairs in spatial proximity — high for tightly packed folds, near zero for rods or random coil. The bounding-box extents give the protein's footprint along x, y, z in Å.

Solvent-accessible surface area (SASA) is the area in Å² traced out by the centre of a 1.4 Å probe sphere (a water molecule) rolled over the protein's van der Waals surface (Shrake–Rupley / Lee–Richards construction). Buried residues have near-zero SASA; fully exposed residues can exceed 200 Å². The total SASA scales roughly with the number of surface residues.

The contact map is a binary N×N matrix image: pixel (i, j) is dark where Cα_i and Cα_j are within 8 Å and |i−j|>4. Because the |i−j|>4 filter removes local helical contacts, off-diagonal stripes parallel to the main diagonal indicate parallel β-sheets; stripes perpendicular to it indicate antiparallel β-sheets. The Ramachandran plot scatters every residue's (φ, ψ) pair against the sterically allowed regions. The PAE heatmap renders the predicted-aligned-error matrix.

— Structural neighborhood —

3Di is Foldseek's structural alphabet. Each residue is assigned one of twenty discrete states based on how its Cα sits relative to its spatial (not sequential) neighbors. Aligning 3Di strings finds structural homologs roughly as well as full 3D superposition, but orders of magnitude faster.

Nearest PDB neighbors are the top structural matches found by Foldseek when searching this structure against the entire Protein Data Bank. Each hit reports a TM-score (0 to 1; >0.5 almost always implies the same fold) and an E-value. These are *structural* homologs — they may share no detectable sequence similarity.

— Confidence and disorder —

For AlphaFold models, the B-factor field carries pLDDT — the model's own estimate of local accuracy on a 0–100 scale. Regions with pLDDT<50 should be treated as essentially unmodeled; they often correspond to intrinsically disordered segments.

Crystallographic B-factors measure how much each atom's electron density is smeared out, in Å². They rise in mobile loops and surface residues and fall in the buried interior. In AlphaFold models this column is repurposed to hold pLDDT instead.

Predicted aligned error is AlphaFold's pairwise confidence. Unlike pLDDT (per-residue), PAE is per-residue-pair and captures whether two parts of the structure are correctly placed relative to each other. Units are ångströms of expected positional error.